Protein AF-X1LL44-F1 (afdb_monomer_lite)

Secondary structure (DSSP, 8-state):
---EEEEETTEEEEEEEEEEEEETTEEEEEEEEEHHHHHHHEESSPP---HHHHHHHHTT-GGGHHHHHHHHHHHHHHHT---------HHHHHHHHHHHHH-TT----SPEEEE--BSSSSSSTTS-----HHHHHTTS-TTSBEEE--TTTTT-EEEEEESSTTSEEEEE-HHHHHHHHTS-HHHHTT-EEEEEE--S--HHHHHHHHHHHHHH-PPPPGGGGGG--

Structure (mmCIF, N/CA/C/O backbone):
data_AF-X1LL44-F1
#
_entry.id   AF-X1LL44-F1
#
loop_
_atom_site.group_PDB
_atom_site.id
_atom_site.type_symbol
_atom_site.label_atom_id
_atom_site.label_alt_id
_atom_site.label_comp_id
_atom_site.label_asym_id
_atom_site.label_entity_id
_atom_site.label_seq_id
_atom_site.pdbx_PDB_ins_code
_atom_site.Cartn_x
_atom_site.Cartn_y
_atom_site.Cartn_z
_atom_site.occupancy
_atom_site.B_iso_or_equiv
_atom_site.auth_seq_id
_atom_site.auth_comp_id
_atom_site.auth_asym_id
_atom_site.auth_atom_id
_atom_site.pdbx_PDB_model_num
ATOM 1 N N . MET A 1 1 ? -7.641 6.810 -17.119 1.00 61.88 1 MET A N 1
ATOM 2 C CA . MET A 1 1 ? -6.909 5.530 -17.225 1.00 61.88 1 MET A CA 1
ATOM 3 C C . MET A 1 1 ? -7.147 4.797 -15.929 1.00 61.88 1 MET A C 1
ATOM 5 O O . MET A 1 1 ? -7.068 5.438 -14.887 1.00 61.88 1 MET A O 1
ATOM 9 N N . ASN A 1 2 ? -7.530 3.529 -16.003 1.00 80.31 2 ASN A N 1
ATOM 10 C CA . ASN A 1 2 ? -8.101 2.823 -14.863 1.00 80.31 2 ASN A CA 1
ATOM 11 C C . ASN A 1 2 ? -7.126 1.771 -14.347 1.00 80.31 2 ASN A C 1
ATOM 13 O O . ASN A 1 2 ? -6.323 1.239 -15.107 1.00 80.31 2 ASN A O 1
ATOM 17 N N . THR A 1 3 ? -7.212 1.503 -13.050 1.00 90.38 3 THR A N 1
ATOM 18 C CA . THR A 1 3 ? -6.601 0.327 -12.441 1.00 90.38 3 THR A CA 1
ATOM 19 C C . THR A 1 3 ? -7.275 -0.921 -13.011 1.00 90.38 3 THR A C 1
ATOM 21 O O . THR A 1 3 ? -8.504 -0.983 -13.047 1.00 90.38 3 THR A O 1
ATOM 24 N N . GLU A 1 4 ? -6.496 -1.902 -13.460 1.00 92.94 4 GLU A N 1
ATOM 25 C CA . GLU A 1 4 ? -7.014 -3.122 -14.089 1.00 92.94 4 GLU A CA 1
ATOM 26 C C . GLU A 1 4 ? -6.158 -4.345 -13.746 1.00 92.94 4 GLU A C 1
ATOM 28 O O . GLU A 1 4 ? -4.948 -4.240 -13.533 1.00 92.94 4 GLU A O 1
ATOM 33 N N . LEU A 1 5 ? -6.800 -5.513 -13.676 1.00 92.38 5 LEU A N 1
ATOM 34 C CA . LEU A 1 5 ? -6.102 -6.792 -13.607 1.00 92.38 5 LEU A CA 1
ATOM 35 C C . LEU A 1 5 ? -5.756 -7.241 -15.024 1.00 92.38 5 LEU A C 1
ATOM 37 O O . LEU A 1 5 ? -6.633 -7.296 -15.884 1.00 92.38 5 LEU A O 1
ATOM 41 N N . ILE A 1 6 ? -4.494 -7.586 -15.240 1.00 89.62 6 ILE A N 1
ATOM 42 C CA . ILE A 1 6 ? -3.981 -8.062 -16.521 1.00 89.62 6 ILE A CA 1
ATOM 43 C C . ILE A 1 6 ? -3.215 -9.365 -16.340 1.00 89.62 6 ILE A C 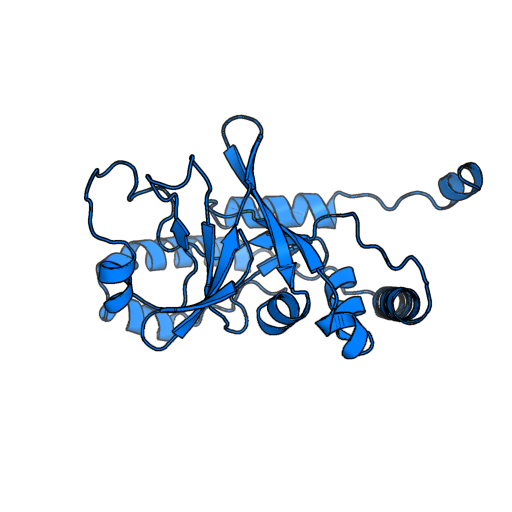1
ATOM 45 O O . ILE A 1 6 ? -2.645 -9.625 -15.277 1.00 89.62 6 ILE A O 1
ATOM 49 N N . ASP A 1 7 ? -3.166 -10.159 -17.400 1.00 86.50 7 ASP A N 1
ATOM 50 C CA . ASP A 1 7 ? -2.340 -11.357 -17.462 1.00 86.50 7 ASP A CA 1
ATOM 51 C C . ASP A 1 7 ? -1.007 -11.023 -18.151 1.00 86.50 7 ASP A C 1
ATOM 53 O O . ASP A 1 7 ? -0.977 -10.455 -19.245 1.00 86.50 7 ASP A O 1
ATOM 57 N N . ILE A 1 8 ? 0.104 -11.374 -17.506 1.00 79.81 8 ILE A N 1
ATOM 58 C CA . ILE A 1 8 ? 1.457 -11.310 -18.067 1.00 79.81 8 ILE A CA 1
ATOM 59 C C . ILE A 1 8 ? 2.042 -12.720 -17.989 1.00 79.81 8 ILE A C 1
ATOM 61 O O . ILE A 1 8 ? 2.387 -13.216 -16.911 1.00 79.81 8 ILE A O 1
ATOM 65 N N . GLY A 1 9 ? 2.125 -13.391 -19.139 1.00 76.75 9 GLY A N 1
ATOM 66 C CA . GLY A 1 9 ? 2.439 -14.820 -19.185 1.00 76.75 9 GLY A CA 1
ATOM 67 C C . GLY A 1 9 ? 1.379 -15.631 -18.433 1.00 76.75 9 GLY A C 1
ATOM 68 O O . GLY A 1 9 ? 0.190 -15.493 -18.698 1.00 76.75 9 GLY A O 1
ATOM 69 N N . GLU A 1 10 ? 1.804 -16.458 -17.477 1.00 78.69 10 GLU A N 1
ATOM 70 C CA . GLU A 1 10 ? 0.906 -17.277 -16.642 1.00 78.69 10 GLU A CA 1
ATOM 71 C C . GLU A 1 10 ? 0.431 -16.570 -15.355 1.00 78.69 10 GLU A C 1
ATOM 73 O O . GLU A 1 10 ? -0.222 -17.186 -14.514 1.00 78.69 10 GLU A O 1
ATOM 78 N N . ASN A 1 11 ? 0.794 -15.299 -15.147 1.00 81.62 11 ASN A N 1
ATOM 79 C CA . ASN A 1 11 ? 0.613 -14.621 -13.863 1.00 81.62 11 ASN A CA 1
ATOM 80 C C . ASN A 1 11 ? -0.269 -13.385 -13.995 1.00 81.62 11 ASN A C 1
ATOM 82 O O . ASN A 1 11 ? -0.183 -12.636 -14.966 1.00 81.62 11 ASN A O 1
ATOM 86 N N . LYS A 1 12 ? -1.084 -13.152 -12.965 1.00 90.31 12 LYS A N 1
ATOM 87 C CA . LYS A 1 12 ? -1.959 -11.984 -12.867 1.00 90.31 12 LYS A CA 1
ATOM 88 C C . LYS A 1 12 ? -1.251 -10.831 -12.184 1.00 90.31 12 LYS A C 1
ATOM 90 O O . LYS A 1 12 ? -0.635 -11.022 -11.137 1.00 90.31 12 LYS A O 1
ATOM 95 N N . PHE A 1 13 ? -1.410 -9.636 -12.731 1.00 91.88 13 PHE A N 1
ATOM 96 C CA . PHE A 1 13 ? -0.893 -8.393 -12.176 1.00 91.88 13 PHE A CA 1
ATOM 97 C C . PHE A 1 13 ? -2.001 -7.355 -12.071 1.00 91.88 13 PHE A C 1
ATOM 99 O O . PHE A 1 13 ? -2.855 -7.257 -12.948 1.00 91.88 13 PHE A O 1
ATOM 106 N N . LEU A 1 14 ? -1.954 -6.535 -11.027 1.00 94.62 14 LEU A N 1
ATOM 107 C CA . LEU A 1 14 ? -2.670 -5.270 -10.998 1.00 94.62 14 LEU A CA 1
ATOM 108 C C . LEU A 1 14 ? -1.797 -4.204 -11.633 1.00 94.62 14 LEU A C 1
ATOM 110 O O . LEU A 1 14 ? -0.749 -3.853 -11.091 1.00 94.62 14 LEU A O 1
ATOM 114 N N . LYS A 1 15 ? -2.259 -3.677 -12.760 1.00 93.44 15 LYS A N 1
ATOM 115 C CA . LYS A 1 15 ? -1.723 -2.470 -13.370 1.00 93.44 15 LYS A CA 1
ATOM 116 C C . LYS A 1 15 ? -2.412 -1.273 -12.736 1.00 93.44 15 LYS A C 1
ATOM 118 O O . LYS A 1 15 ? -3.626 -1.112 -12.861 1.00 93.44 15 LYS A O 1
ATOM 123 N N . ILE A 1 16 ? -1.644 -0.424 -12.065 1.00 94.75 16 ILE A N 1
ATOM 124 C CA . ILE A 1 16 ? -2.153 0.755 -11.364 1.00 94.75 16 ILE A CA 1
ATOM 125 C C . ILE A 1 16 ? -1.437 2.015 -11.872 1.00 94.75 16 ILE A C 1
ATOM 127 O O . ILE A 1 16 ? -0.205 2.055 -11.881 1.00 94.75 16 ILE A O 1
ATOM 131 N N . PRO A 1 17 ? -2.168 3.056 -12.316 1.00 94.25 17 PRO A N 1
ATOM 132 C CA . PRO A 1 17 ? -1.558 4.343 -12.618 1.00 94.25 17 PRO A CA 1
ATOM 133 C C . PRO A 1 17 ? -1.050 4.974 -11.322 1.00 94.25 17 PRO A C 1
ATOM 135 O O . PRO A 1 17 ? -1.782 5.068 -10.335 1.00 94.25 17 PRO A O 1
ATOM 138 N N . VAL A 1 18 ? 0.199 5.424 -11.333 1.00 94.44 18 VAL A N 1
ATOM 139 C CA . VAL A 1 18 ? 0.848 6.024 -10.169 1.00 94.44 18 VAL A CA 1
ATOM 140 C C . VAL A 1 18 ? 1.253 7.468 -10.439 1.00 94.44 18 VAL A C 1
ATOM 142 O O . VAL A 1 18 ? 1.664 7.826 -11.542 1.00 94.44 18 VAL A O 1
ATOM 145 N N . MET A 1 19 ? 1.140 8.306 -9.413 1.00 92.50 19 MET A N 1
ATOM 146 C CA . MET A 1 19 ? 1.588 9.694 -9.424 1.00 92.50 19 MET A CA 1
ATOM 147 C C . MET A 1 19 ? 2.917 9.804 -8.667 1.00 92.50 19 MET A C 1
ATOM 149 O O . MET A 1 19 ? 2.929 9.557 -7.457 1.00 92.50 19 MET A O 1
ATOM 153 N N . PRO A 1 20 ? 4.031 10.170 -9.324 1.00 90.88 20 PRO A N 1
ATOM 154 C CA . PRO A 1 20 ? 5.296 10.393 -8.637 1.00 90.88 20 PRO A CA 1
ATOM 155 C C . PRO A 1 20 ? 5.221 11.655 -7.772 1.00 90.88 20 PRO A C 1
ATOM 157 O O . PRO A 1 20 ? 4.802 12.717 -8.229 1.00 90.88 20 PRO A O 1
ATOM 160 N N . ILE A 1 21 ? 5.668 11.544 -6.525 1.00 92.00 21 ILE A N 1
ATOM 161 C CA . ILE A 1 21 ? 5.796 12.650 -5.580 1.00 92.00 21 ILE A CA 1
ATOM 162 C C . ILE A 1 21 ? 7.264 12.797 -5.202 1.00 92.00 21 ILE A C 1
ATOM 164 O O . ILE A 1 21 ? 7.864 11.906 -4.595 1.00 92.00 21 ILE A O 1
ATOM 168 N N . SER A 1 22 ? 7.837 13.949 -5.540 1.00 86.50 22 SER A N 1
ATOM 169 C CA . SER A 1 22 ? 9.218 14.286 -5.205 1.00 86.50 22 SER A CA 1
ATOM 170 C C . SER A 1 22 ? 9.287 15.021 -3.873 1.00 86.50 22 SER A C 1
ATOM 172 O O . SER A 1 22 ? 8.695 16.085 -3.690 1.00 86.50 22 SER A O 1
ATOM 174 N N . GLN A 1 23 ? 10.053 14.474 -2.935 1.00 83.12 23 GLN A N 1
ATOM 175 C CA . GLN A 1 23 ? 10.415 15.145 -1.691 1.00 83.12 23 GLN A CA 1
ATOM 176 C C . GLN A 1 23 ? 11.934 15.153 -1.568 1.00 83.12 23 GLN A C 1
ATOM 178 O O . GLN A 1 23 ? 12.575 14.112 -1.407 1.00 83.12 23 GLN A O 1
ATOM 183 N N . LYS A 1 24 ? 12.526 16.352 -1.644 1.00 84.56 24 LYS A N 1
ATOM 184 C CA . LYS A 1 24 ? 13.973 16.526 -1.857 1.00 84.56 24 LYS A CA 1
ATOM 185 C C . LYS A 1 24 ? 14.391 15.795 -3.147 1.00 84.56 24 LYS A C 1
ATOM 187 O O . LYS A 1 24 ? 13.732 15.949 -4.164 1.00 84.56 24 LYS A O 1
ATOM 192 N N . ASN A 1 25 ? 15.444 14.979 -3.095 1.00 79.50 25 ASN A N 1
ATOM 193 C CA . ASN A 1 25 ? 15.982 14.244 -4.246 1.00 79.50 25 ASN A CA 1
ATOM 194 C C . ASN A 1 25 ? 15.513 12.778 -4.275 1.00 79.50 25 ASN A C 1
ATOM 196 O O . ASN A 1 25 ? 16.252 11.903 -4.725 1.00 79.50 25 ASN A O 1
ATOM 200 N N . LYS A 1 26 ? 14.346 12.480 -3.694 1.00 82.50 26 LYS A N 1
ATOM 201 C CA . LYS A 1 26 ? 13.775 11.130 -3.621 1.00 82.50 26 LYS A CA 1
ATOM 202 C C . LYS A 1 26 ? 12.316 11.163 -4.062 1.00 82.50 26 LYS A C 1
ATOM 204 O O . LYS A 1 26 ? 11.599 12.110 -3.741 1.00 82.50 26 LYS A O 1
ATOM 209 N N . ASN A 1 27 ? 11.904 10.106 -4.754 1.00 87.56 27 ASN A N 1
ATOM 210 C CA . ASN A 1 27 ? 10.542 9.936 -5.240 1.00 87.56 27 ASN A CA 1
ATOM 211 C C . ASN A 1 27 ? 9.865 8.783 -4.501 1.00 87.56 27 ASN A C 1
ATOM 213 O O . ASN A 1 27 ? 10.484 7.751 -4.253 1.00 87.56 27 ASN A O 1
ATOM 217 N N . PHE A 1 28 ? 8.594 8.968 -4.183 1.00 92.38 28 PHE A N 1
ATOM 218 C CA . PHE A 1 28 ? 7.656 7.899 -3.853 1.00 92.38 28 PHE A CA 1
ATOM 219 C C . PHE A 1 28 ? 6.412 8.077 -4.721 1.00 92.38 28 PHE A C 1
ATOM 221 O O . PHE A 1 28 ? 6.313 9.065 -5.449 1.00 92.38 28 PHE A O 1
ATOM 228 N N . TYR A 1 29 ? 5.470 7.142 -4.670 1.00 94.56 29 TYR A N 1
ATOM 229 C CA . TYR A 1 29 ? 4.338 7.160 -5.592 1.00 94.56 29 TYR A CA 1
ATOM 230 C C . TYR A 1 29 ? 3.002 7.110 -4.863 1.00 94.56 29 TYR A C 1
ATOM 232 O O . TYR A 1 29 ? 2.845 6.350 -3.915 1.00 94.56 29 TYR A O 1
ATOM 240 N N . LEU A 1 30 ? 2.026 7.893 -5.315 1.00 95.56 30 LEU A N 1
ATOM 241 C CA . LEU A 1 30 ? 0.646 7.840 -4.832 1.00 95.56 30 LEU A CA 1
ATOM 242 C C . LEU A 1 30 ? -0.253 7.170 -5.862 1.00 95.56 30 LEU A C 1
ATOM 244 O O . LEU A 1 30 ? -0.152 7.457 -7.054 1.00 95.56 30 LEU A O 1
ATOM 248 N N . ALA A 1 31 ? -1.168 6.323 -5.404 1.00 95.75 31 ALA A N 1
ATOM 249 C CA . ALA A 1 31 ? -2.225 5.784 -6.248 1.00 95.75 31 ALA A CA 1
ATOM 250 C C . ALA A 1 31 ? -3.431 5.321 -5.432 1.00 95.75 31 ALA A C 1
ATOM 252 O O . ALA A 1 31 ? -3.366 5.213 -4.209 1.00 95.75 31 ALA A O 1
ATOM 253 N N . LYS A 1 32 ? -4.533 5.027 -6.123 1.00 94.62 32 LYS A N 1
ATOM 254 C CA . LYS A 1 32 ? -5.721 4.407 -5.532 1.00 94.62 32 LYS A CA 1
ATOM 255 C C . LYS A 1 32 ? -5.841 2.945 -5.955 1.00 94.62 32 LYS A C 1
ATOM 257 O O . LYS A 1 32 ? -5.645 2.621 -7.127 1.00 94.62 32 LYS A O 1
ATOM 262 N N . MET A 1 33 ? -6.170 2.074 -5.011 1.00 93.62 33 MET A N 1
ATOM 263 C CA . MET A 1 33 ? -6.204 0.624 -5.205 1.00 93.62 33 MET A CA 1
ATOM 264 C C . MET A 1 33 ? -7.510 0.029 -4.668 1.00 93.62 33 MET A C 1
ATOM 266 O O . MET A 1 33 ? -7.961 0.465 -3.608 1.00 93.62 33 MET A O 1
ATOM 270 N N . PRO A 1 34 ? -8.092 -0.988 -5.331 1.00 95.25 34 PRO A N 1
ATOM 271 C CA . PRO A 1 34 ? -9.187 -1.761 -4.755 1.00 95.25 34 PRO A CA 1
ATOM 272 C C . PRO A 1 34 ? -8.788 -2.376 -3.409 1.00 95.25 34 PRO A C 1
ATOM 274 O O . PRO A 1 34 ? -7.757 -3.048 -3.311 1.00 95.25 34 PRO A O 1
ATOM 277 N N . ALA A 1 35 ? -9.617 -2.191 -2.384 1.00 94.44 35 ALA A N 1
ATOM 278 C CA . ALA A 1 35 ? -9.377 -2.731 -1.049 1.00 94.44 35 ALA A CA 1
ATOM 279 C C . ALA A 1 35 ? -9.198 -4.251 -1.056 1.00 94.44 35 ALA A C 1
ATOM 281 O O . ALA A 1 35 ? -8.256 -4.757 -0.447 1.00 94.44 35 ALA A O 1
ATOM 282 N N . ARG A 1 36 ? -10.052 -4.961 -1.806 1.00 94.81 36 ARG A N 1
ATOM 283 C CA . ARG A 1 36 ? -9.970 -6.416 -1.993 1.00 94.81 36 ARG A CA 1
ATOM 284 C C . ARG A 1 36 ? -8.577 -6.857 -2.440 1.00 94.81 36 ARG A C 1
ATOM 286 O O . ARG A 1 36 ? -7.993 -7.742 -1.829 1.00 94.81 36 ARG A O 1
ATOM 293 N N . PHE A 1 37 ? -8.017 -6.197 -3.456 1.00 95.44 37 PHE A N 1
ATOM 294 C CA . PHE A 1 37 ? -6.685 -6.535 -3.953 1.00 95.44 37 PHE A CA 1
ATOM 295 C C . PHE A 1 37 ? -5.618 -6.346 -2.872 1.00 95.44 37 PHE A C 1
ATOM 297 O O . PHE A 1 37 ? -4.760 -7.211 -2.705 1.00 95.44 37 PHE A O 1
ATOM 304 N N . LEU A 1 38 ? -5.666 -5.233 -2.130 1.00 94.94 38 LEU A N 1
ATOM 305 C CA . LEU A 1 38 ? -4.700 -4.982 -1.062 1.00 94.94 38 LEU A CA 1
ATOM 306 C C . LEU A 1 38 ? -4.807 -6.048 0.033 1.00 94.94 38 LEU A C 1
ATOM 308 O O . LEU A 1 38 ? -3.782 -6.598 0.419 1.00 94.94 38 LEU A O 1
ATOM 312 N N . ILE A 1 39 ? -6.025 -6.384 0.475 1.00 94.06 39 ILE A N 1
ATOM 313 C CA . ILE A 1 39 ? -6.289 -7.417 1.493 1.00 94.06 39 ILE A CA 1
ATOM 314 C C . ILE A 1 39 ? -5.759 -8.788 1.054 1.00 94.06 39 ILE A C 1
ATOM 316 O O . ILE A 1 39 ? -5.130 -9.490 1.842 1.00 94.06 39 ILE A O 1
ATOM 320 N N . ASP A 1 40 ? -5.937 -9.151 -0.214 1.00 93.81 40 ASP A N 1
ATOM 321 C CA . ASP A 1 40 ? -5.505 -10.455 -0.727 1.00 93.81 40 ASP A CA 1
ATOM 322 C C . ASP A 1 40 ? -3.978 -10.571 -0.899 1.00 93.81 40 ASP A C 1
ATOM 324 O O . ASP A 1 40 ? -3.440 -11.679 -0.996 1.00 93.81 40 ASP A O 1
ATOM 328 N N . THR A 1 41 ? -3.267 -9.440 -0.969 1.00 93.56 41 THR A N 1
ATOM 329 C CA . THR A 1 41 ? -1.848 -9.396 -1.361 1.00 93.56 41 THR A CA 1
ATOM 330 C C . THR A 1 41 ? -0.906 -8.857 -0.290 1.00 93.56 41 THR A C 1
ATOM 332 O O . THR A 1 41 ? 0.307 -9.031 -0.430 1.00 93.56 41 THR A O 1
ATOM 335 N N . TYR A 1 42 ? -1.407 -8.231 0.779 1.00 92.75 42 TYR A N 1
ATOM 336 C CA . TYR A 1 42 ? -0.538 -7.608 1.774 1.00 92.75 42 TYR A CA 1
ATOM 337 C C . TYR A 1 42 ? 0.123 -8.597 2.741 1.00 92.75 42 TYR A C 1
ATOM 339 O O . TYR A 1 42 ? -0.309 -9.732 2.940 1.00 92.75 42 TYR A O 1
ATOM 347 N N . THR A 1 43 ? 1.176 -8.115 3.390 1.00 87.31 43 THR A N 1
ATOM 348 C CA . THR A 1 43 ? 1.763 -8.667 4.606 1.00 87.31 43 THR A CA 1
ATOM 349 C C . THR A 1 43 ? 2.143 -7.530 5.555 1.00 87.31 43 THR A C 1
ATOM 351 O O . THR A 1 43 ? 2.421 -6.407 5.131 1.00 87.31 43 THR A O 1
ATOM 354 N N . VAL A 1 44 ? 2.154 -7.815 6.854 1.00 78.81 44 VAL A N 1
ATOM 355 C CA . VAL A 1 44 ? 2.687 -6.927 7.908 1.00 78.81 44 VAL A CA 1
ATOM 356 C C . VAL A 1 44 ? 4.043 -7.401 8.426 1.00 78.81 44 VAL A C 1
ATOM 358 O O . VAL A 1 44 ? 4.746 -6.661 9.109 1.00 78.81 44 VAL A O 1
ATOM 361 N N . LYS A 1 45 ? 4.425 -8.634 8.085 1.00 67.56 45 LYS A N 1
ATOM 362 C CA . LYS A 1 45 ? 5.753 -9.174 8.352 1.00 67.56 45 LYS A CA 1
ATOM 363 C C . LYS A 1 45 ? 6.589 -8.975 7.095 1.00 67.56 45 LYS A C 1
ATOM 365 O O . LYS A 1 45 ? 6.109 -9.337 6.016 1.00 67.56 45 LYS A O 1
ATOM 370 N N . PRO A 1 46 ? 7.819 -8.442 7.193 1.00 53.78 46 PRO A N 1
ATOM 371 C CA . PRO A 1 46 ? 8.785 -8.634 6.119 1.00 53.78 46 PRO A CA 1
ATOM 372 C C . PRO A 1 46 ? 8.793 -10.129 5.787 1.00 53.78 46 PRO A C 1
ATOM 374 O O . PRO A 1 46 ? 8.817 -10.936 6.718 1.00 53.78 46 PRO A O 1
ATOM 377 N N . ALA A 1 47 ? 8.657 -10.491 4.508 1.00 45.03 47 ALA A N 1
ATOM 378 C CA . ALA A 1 47 ? 8.575 -11.892 4.110 1.00 45.03 47 ALA A CA 1
ATOM 379 C C . ALA A 1 47 ? 9.726 -12.674 4.764 1.00 45.03 47 ALA A C 1
ATOM 381 O O . ALA A 1 47 ? 10.882 -12.267 4.650 1.00 45.03 47 ALA A O 1
ATOM 382 N N . GLU A 1 48 ? 9.418 -13.758 5.486 1.00 42.22 48 GLU A N 1
ATOM 383 C CA . GLU A 1 48 ? 10.457 -14.643 6.011 1.00 42.22 48 GLU A CA 1
ATOM 384 C C . GLU A 1 48 ? 11.135 -15.310 4.817 1.00 42.22 48 GLU A C 1
ATOM 386 O O . GLU A 1 48 ? 10.587 -16.195 4.154 1.00 42.22 48 GLU A O 1
ATOM 391 N N . TYR A 1 49 ? 12.327 -14.833 4.497 1.00 43.00 49 TYR A N 1
ATOM 392 C CA . TYR A 1 49 ? 13.056 -15.295 3.341 1.00 43.00 49 TYR A CA 1
ATOM 393 C C . TYR A 1 49 ? 13.654 -16.668 3.625 1.00 43.00 49 TYR A C 1
ATOM 395 O O . TYR A 1 49 ? 14.565 -16.837 4.439 1.00 43.00 49 TYR A O 1
ATOM 403 N N . ASN A 1 50 ? 13.129 -17.689 2.949 1.00 49.09 50 ASN A N 1
ATOM 404 C CA . ASN A 1 50 ? 13.726 -19.012 2.999 1.00 49.09 50 ASN A CA 1
ATOM 405 C C . ASN A 1 50 ? 15.010 -19.002 2.156 1.00 49.09 50 ASN A C 1
ATOM 407 O O . ASN A 1 50 ? 14.984 -19.210 0.941 1.00 49.09 50 ASN A O 1
ATOM 411 N N . VAL A 1 51 ? 16.129 -18.757 2.841 1.00 47.84 51 VAL A N 1
ATOM 412 C CA . VAL A 1 51 ? 17.487 -18.673 2.287 1.00 47.84 51 VAL A CA 1
ATOM 413 C C . VAL A 1 51 ? 17.803 -19.844 1.350 1.00 47.84 51 VAL A C 1
ATOM 415 O O . VAL A 1 51 ? 18.410 -19.641 0.302 1.00 47.84 51 VAL A O 1
ATOM 418 N N . GLU A 1 52 ? 17.356 -21.058 1.679 1.00 49.50 52 GLU A N 1
ATOM 419 C CA . GLU A 1 52 ? 17.617 -22.262 0.882 1.00 49.50 52 GLU A CA 1
ATOM 420 C C . GLU A 1 52 ? 16.812 -22.276 -0.427 1.00 49.50 52 GLU A C 1
ATOM 422 O O . GLU A 1 52 ? 17.348 -22.589 -1.493 1.00 49.50 52 GLU A O 1
ATOM 427 N N . LYS A 1 53 ? 15.535 -21.878 -0.372 1.00 51.62 53 LYS A N 1
ATOM 428 C CA . LYS A 1 53 ? 14.634 -21.837 -1.536 1.00 51.62 53 LYS A CA 1
ATOM 429 C C . LYS A 1 53 ? 15.054 -20.776 -2.552 1.00 51.62 53 LYS A C 1
ATOM 431 O O . LYS A 1 53 ? 14.921 -20.983 -3.758 1.00 51.62 53 LYS A O 1
ATOM 436 N N . GLU A 1 54 ? 15.582 -19.657 -2.078 1.00 48.41 54 GLU A N 1
ATOM 437 C CA . GLU A 1 54 ? 15.988 -18.549 -2.938 1.00 48.41 54 GLU A CA 1
ATOM 438 C C . GLU A 1 54 ? 17.441 -18.665 -3.416 1.00 48.41 54 GLU A C 1
ATOM 440 O O . GLU A 1 54 ? 17.738 -18.264 -4.538 1.00 48.41 54 GLU A O 1
ATOM 445 N N . ALA A 1 55 ? 18.334 -19.312 -2.656 1.00 49.69 55 ALA A N 1
ATOM 446 C CA . ALA A 1 55 ? 19.647 -19.722 -3.163 1.00 49.69 55 ALA A CA 1
ATOM 447 C C . ALA A 1 55 ? 19.517 -20.717 -4.334 1.00 49.69 55 ALA A C 1
ATOM 449 O O . ALA A 1 55 ? 20.237 -20.608 -5.327 1.00 49.69 55 ALA A O 1
ATOM 450 N N . ALA A 1 56 ? 18.542 -21.632 -4.270 1.00 53.09 56 ALA A N 1
ATOM 451 C CA . ALA A 1 56 ? 18.205 -22.512 -5.391 1.00 53.09 56 ALA A CA 1
ATOM 452 C C . ALA A 1 56 ? 17.654 -21.738 -6.610 1.00 53.09 56 ALA A C 1
ATOM 454 O O . ALA A 1 56 ? 17.953 -22.081 -7.756 1.00 53.09 56 ALA A O 1
ATOM 455 N N . ARG A 1 57 ? 16.901 -20.650 -6.388 1.00 48.03 57 ARG A N 1
ATOM 456 C CA . ARG A 1 57 ? 16.431 -19.750 -7.460 1.00 48.03 57 ARG A CA 1
ATOM 457 C C . ARG A 1 57 ? 17.555 -18.911 -8.067 1.00 48.03 57 ARG A C 1
ATOM 459 O O . ARG A 1 57 ? 17.612 -18.794 -9.287 1.00 48.03 57 ARG A O 1
ATOM 466 N N . ALA A 1 58 ? 18.483 -18.405 -7.256 1.00 45.56 58 ALA A N 1
ATOM 467 C CA . ALA A 1 58 ? 19.667 -17.673 -7.711 1.00 45.56 58 ALA A CA 1
ATOM 468 C C . ALA A 1 58 ? 20.581 -18.536 -8.597 1.00 45.56 58 ALA A C 1
ATOM 470 O O . ALA A 1 58 ? 21.148 -18.042 -9.568 1.00 45.56 58 ALA A O 1
ATOM 471 N N . ALA A 1 59 ? 20.662 -19.844 -8.323 1.00 50.75 59 ALA A N 1
ATOM 472 C CA . ALA A 1 59 ? 21.358 -20.799 -9.187 1.00 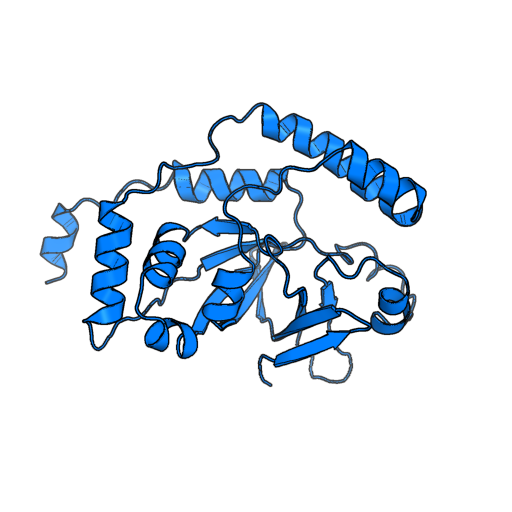50.75 59 ALA A CA 1
ATOM 473 C C . ALA A 1 59 ? 20.693 -20.965 -10.569 1.00 50.75 59 ALA A C 1
ATOM 475 O O . ALA A 1 59 ? 21.353 -21.364 -11.525 1.00 50.75 59 ALA A O 1
ATOM 476 N N . THR A 1 60 ? 19.400 -20.645 -10.678 1.00 47.41 60 THR A N 1
ATOM 477 C CA . THR A 1 60 ? 18.626 -20.724 -11.927 1.00 47.41 60 THR A CA 1
ATOM 478 C C . THR A 1 60 ? 18.687 -19.412 -12.725 1.00 47.41 60 THR A C 1
ATOM 480 O O . THR A 1 60 ? 18.572 -19.441 -13.947 1.00 47.41 60 THR A O 1
ATOM 483 N N . PHE A 1 61 ? 18.927 -18.270 -12.065 1.00 48.94 61 PHE A N 1
ATOM 484 C CA . PHE A 1 61 ? 19.005 -16.947 -12.697 1.00 48.94 61 PHE A CA 1
ATOM 485 C C . PHE A 1 61 ? 20.215 -16.139 -12.171 1.00 48.94 61 PHE A C 1
ATOM 487 O O . PHE A 1 61 ? 20.086 -15.403 -11.189 1.00 48.94 61 PHE A O 1
ATOM 494 N N . PRO A 1 62 ? 21.393 -16.237 -12.825 1.00 51.50 62 PRO A N 1
ATOM 495 C CA . PRO A 1 62 ? 22.654 -15.642 -12.355 1.00 51.50 62 PRO A CA 1
ATOM 496 C C . PRO A 1 62 ? 22.611 -14.121 -12.157 1.00 51.50 62 PRO A C 1
ATOM 498 O O . PRO A 1 62 ? 23.281 -13.586 -11.281 1.00 51.50 62 PRO A O 1
ATOM 501 N N . GLU A 1 63 ? 21.789 -13.431 -12.943 1.00 45.31 63 GLU A N 1
ATOM 502 C CA . GLU A 1 63 ? 21.566 -11.981 -12.886 1.00 45.31 63 GLU A CA 1
ATOM 503 C C . GLU A 1 63 ? 20.860 -11.503 -11.605 1.00 45.31 63 GLU A C 1
ATOM 505 O O . GLU A 1 63 ? 20.931 -10.326 -11.269 1.00 45.31 63 GLU A O 1
ATOM 510 N N . TYR A 1 64 ? 20.235 -12.411 -10.849 1.00 45.88 64 TYR A N 1
ATOM 511 C CA . TYR A 1 64 ? 19.641 -12.111 -9.545 1.00 45.88 64 TYR A CA 1
ATOM 512 C C . TYR A 1 64 ? 20.576 -12.442 -8.382 1.00 45.88 64 TYR A C 1
ATOM 514 O O . TYR A 1 64 ? 20.311 -12.016 -7.264 1.00 45.88 64 TYR A O 1
ATOM 522 N N . ALA A 1 65 ? 21.679 -13.165 -8.599 1.00 50.69 65 ALA A N 1
ATOM 523 C CA . ALA A 1 65 ? 22.550 -13.616 -7.512 1.00 50.69 65 ALA A CA 1
ATOM 524 C C . ALA A 1 65 ? 23.125 -12.452 -6.682 1.00 50.69 65 ALA A C 1
ATOM 526 O O . ALA A 1 65 ? 23.256 -12.573 -5.465 1.00 50.69 65 ALA A O 1
ATOM 527 N N . GLU A 1 66 ? 23.408 -11.317 -7.323 1.00 51.69 66 GLU A N 1
ATOM 528 C CA . GLU A 1 66 ? 23.865 -10.091 -6.660 1.00 51.69 66 GLU A CA 1
ATOM 529 C C . GLU A 1 66 ? 22.759 -9.464 -5.792 1.00 51.69 66 GLU A C 1
ATOM 531 O O . GLU A 1 66 ? 22.978 -9.227 -4.606 1.00 51.69 66 GLU A O 1
ATOM 536 N N . TYR A 1 67 ? 21.540 -9.324 -6.330 1.00 51.09 67 TYR A N 1
ATOM 537 C CA . TYR A 1 67 ? 20.356 -8.857 -5.593 1.00 51.09 67 TYR A CA 1
ATOM 538 C C . TYR A 1 67 ? 20.054 -9.730 -4.366 1.00 51.09 67 TYR A C 1
ATOM 540 O O . TYR A 1 67 ? 19.858 -9.225 -3.259 1.00 51.09 67 TYR A O 1
ATOM 548 N N . ILE A 1 68 ? 20.062 -11.054 -4.545 1.00 53.03 68 ILE A N 1
ATOM 549 C CA . ILE A 1 68 ? 19.845 -12.025 -3.467 1.00 53.03 68 ILE A CA 1
ATOM 550 C C . ILE A 1 68 ? 20.972 -11.923 -2.425 1.00 53.03 68 ILE A C 1
ATOM 552 O O . ILE A 1 68 ? 20.714 -11.940 -1.221 1.00 53.03 68 ILE A O 1
ATOM 556 N N . GLY A 1 69 ? 22.220 -11.767 -2.872 1.00 55.84 69 GLY A N 1
ATOM 557 C CA . GLY A 1 69 ? 23.385 -11.604 -2.006 1.00 55.84 69 GLY A CA 1
ATOM 558 C C . GLY A 1 69 ? 23.337 -10.338 -1.149 1.00 55.84 69 GLY A C 1
ATOM 559 O O . GLY A 1 69 ? 23.668 -10.392 0.037 1.00 55.84 69 GLY A O 1
ATOM 560 N N . ASP A 1 70 ? 22.901 -9.213 -1.710 1.00 55.91 70 ASP A N 1
ATOM 561 C CA . ASP A 1 70 ? 22.764 -7.956 -0.972 1.00 55.91 70 ASP A CA 1
ATOM 562 C C . ASP A 1 70 ? 21.585 -7.985 0.001 1.00 55.91 70 ASP A C 1
ATOM 564 O O . ASP A 1 70 ? 21.726 -7.550 1.146 1.00 55.91 70 ASP A O 1
ATOM 568 N N . ARG A 1 71 ? 20.475 -8.629 -0.367 1.00 50.56 71 ARG A N 1
ATOM 569 C CA . ARG A 1 71 ? 19.361 -8.864 0.561 1.00 50.56 71 ARG A CA 1
ATOM 570 C C . ARG A 1 71 ? 19.728 -9.716 1.761 1.00 50.56 71 ARG A C 1
ATOM 572 O O . ARG A 1 71 ? 19.356 -9.366 2.876 1.00 50.56 71 ARG A O 1
ATOM 579 N N . LEU A 1 72 ? 20.494 -10.789 1.569 1.00 56.41 72 LEU A N 1
ATOM 580 C CA . LEU A 1 72 ? 20.949 -11.636 2.678 1.00 56.41 72 LEU A CA 1
ATOM 581 C C . LEU A 1 72 ? 21.822 -10.863 3.680 1.00 56.41 72 LEU A C 1
ATOM 583 O O . LEU A 1 72 ? 21.826 -11.171 4.876 1.00 56.41 72 LEU A O 1
ATOM 587 N N . LYS A 1 73 ? 22.562 -9.848 3.216 1.00 58.88 73 LYS A N 1
ATOM 588 C CA . LYS A 1 73 ? 23.320 -8.948 4.099 1.00 58.88 73 LYS A CA 1
ATOM 589 C C . LYS A 1 73 ? 22.389 -8.000 4.855 1.00 58.88 73 LYS A C 1
ATOM 591 O O . LYS A 1 73 ? 22.595 -7.800 6.049 1.00 58.88 73 LYS A O 1
ATOM 596 N N . GLU A 1 74 ? 21.377 -7.442 4.191 1.00 53.66 74 GLU A N 1
ATOM 597 C CA . GLU A 1 74 ? 20.403 -6.530 4.808 1.00 53.66 74 GLU A CA 1
ATOM 598 C C . GLU A 1 74 ? 19.489 -7.239 5.825 1.00 53.66 74 GLU A C 1
ATOM 600 O O . GLU A 1 74 ? 19.237 -6.700 6.901 1.00 53.66 74 GLU A O 1
ATOM 605 N N . GLU A 1 75 ? 19.060 -8.474 5.560 1.00 51.72 75 GLU A N 1
ATOM 606 C CA . GLU A 1 75 ? 18.247 -9.267 6.493 1.00 51.72 75 GLU A CA 1
ATOM 607 C C . GLU A 1 75 ? 18.965 -9.582 7.796 1.00 51.72 75 GLU A C 1
ATOM 609 O O . GLU A 1 75 ? 18.364 -9.453 8.862 1.00 51.72 75 GLU A O 1
ATOM 614 N N . ARG A 1 76 ? 20.262 -9.915 7.735 1.00 48.34 76 ARG A N 1
ATOM 615 C CA . ARG A 1 76 ? 21.077 -10.131 8.940 1.00 48.34 76 ARG A CA 1
ATOM 616 C C . ARG A 1 76 ? 21.068 -8.912 9.868 1.00 48.34 76 ARG A C 1
ATOM 618 O O . ARG A 1 76 ? 21.083 -9.088 11.082 1.00 48.34 76 ARG A O 1
ATOM 625 N N . VAL A 1 77 ? 20.986 -7.699 9.313 1.00 50.38 77 VAL A N 1
ATOM 626 C CA . VAL A 1 77 ? 20.871 -6.446 10.081 1.00 50.38 77 VAL A CA 1
ATOM 627 C C . VAL A 1 77 ? 19.469 -6.280 10.686 1.00 50.38 77 VAL A C 1
ATOM 629 O O . VAL A 1 77 ? 19.332 -5.774 11.798 1.00 50.38 77 VAL A O 1
ATOM 632 N N . LEU A 1 78 ? 18.420 -6.730 9.992 1.00 46.84 78 LEU A N 1
ATOM 633 C CA . LEU A 1 78 ? 17.029 -6.627 10.449 1.00 46.84 78 LEU A CA 1
ATOM 634 C C . LEU A 1 78 ? 16.675 -7.653 11.535 1.00 46.84 78 LEU A C 1
ATOM 636 O O . LEU A 1 78 ? 15.919 -7.316 12.450 1.00 46.84 78 LEU A O 1
ATOM 640 N N . THR A 1 79 ? 17.233 -8.866 11.496 1.00 46.41 79 THR A N 1
ATOM 641 C CA . THR A 1 79 ? 16.980 -9.920 12.502 1.00 46.41 79 THR A CA 1
ATOM 642 C C . THR A 1 79 ? 17.406 -9.544 13.924 1.00 46.41 79 THR A C 1
ATOM 644 O O . THR A 1 79 ? 16.790 -10.016 14.881 1.00 46.41 79 THR A O 1
ATOM 647 N N . ASP A 1 80 ? 18.380 -8.643 14.088 1.00 43.78 80 ASP A N 1
ATOM 648 C CA . ASP A 1 80 ? 18.772 -8.116 15.407 1.00 43.78 80 ASP A CA 1
ATOM 649 C C . ASP A 1 80 ? 17.766 -7.089 15.967 1.00 43.78 80 ASP A C 1
ATOM 651 O O . ASP A 1 80 ? 17.740 -6.812 17.168 1.00 43.78 80 ASP A O 1
ATOM 655 N N . SER A 1 81 ? 16.857 -6.577 15.133 1.00 44.69 81 SER A N 1
ATOM 656 C CA . SER A 1 81 ? 15.763 -5.685 15.531 1.00 44.69 81 SER A CA 1
ATOM 657 C C . SER A 1 81 ? 14.461 -6.456 15.786 1.00 44.69 81 SER A C 1
ATOM 659 O O . SER A 1 81 ? 13.444 -6.266 15.123 1.00 44.69 81 SER A O 1
ATOM 661 N N . LYS A 1 82 ? 14.457 -7.337 16.795 1.00 40.06 82 LYS A N 1
ATOM 662 C CA . LYS A 1 82 ? 13.214 -7.902 17.359 1.00 40.06 82 LYS A CA 1
ATOM 663 C C . LYS A 1 82 ? 12.298 -6.765 17.836 1.00 40.06 82 LYS A C 1
ATOM 665 O O . LYS A 1 82 ? 12.510 -6.291 18.951 1.00 40.06 82 LYS A O 1
ATOM 670 N N . LYS A 1 83 ? 11.322 -6.332 17.017 1.00 46.19 83 LYS A N 1
ATOM 671 C CA . LYS A 1 83 ? 10.061 -5.616 17.372 1.00 46.19 83 LYS A CA 1
ATOM 672 C C . LYS A 1 83 ? 9.368 -5.009 16.128 1.00 46.19 83 LYS A C 1
ATOM 674 O O . LYS A 1 83 ? 9.121 -3.808 16.082 1.00 46.19 83 LYS A O 1
ATOM 679 N N . TYR A 1 84 ? 9.033 -5.816 15.118 1.00 46.97 84 TYR A N 1
ATOM 680 C CA . TYR A 1 84 ? 8.246 -5.327 13.965 1.00 46.97 84 TYR A CA 1
ATOM 681 C C . TYR A 1 84 ? 6.727 -5.328 14.182 1.00 46.97 84 TYR A C 1
ATOM 683 O O . TYR A 1 84 ? 5.988 -4.864 13.326 1.00 46.97 84 TYR A O 1
ATOM 691 N N . GLU A 1 85 ? 6.241 -5.748 15.348 1.00 48.28 85 GLU A N 1
ATOM 692 C CA . GLU A 1 85 ? 4.818 -5.671 15.670 1.00 48.28 85 GLU A CA 1
ATOM 693 C C . GLU A 1 85 ? 4.603 -4.659 16.796 1.00 48.28 85 GLU A C 1
ATOM 695 O O . GLU A 1 85 ? 4.933 -4.897 17.962 1.00 48.28 85 GLU A O 1
ATOM 700 N N . ARG A 1 86 ? 4.005 -3.510 16.464 1.00 47.94 86 ARG A N 1
ATOM 701 C CA . ARG A 1 86 ? 3.204 -2.799 17.459 1.00 47.94 86 ARG A CA 1
ATOM 702 C C . ARG A 1 86 ? 1.977 -3.684 17.648 1.00 47.94 86 ARG A C 1
ATOM 704 O O . ARG A 1 86 ? 1.134 -3.685 16.760 1.00 47.94 86 ARG A O 1
ATOM 711 N N . LEU A 1 87 ? 1.955 -4.476 18.729 1.00 54.88 87 LEU A N 1
ATOM 712 C CA . LEU A 1 87 ? 0.847 -5.372 19.087 1.00 54.88 87 LEU A CA 1
ATOM 713 C C . LEU A 1 87 ? -0.476 -4.702 18.714 1.00 54.88 87 LEU A C 1
ATOM 715 O O . LEU A 1 87 ? -0.810 -3.637 19.244 1.00 54.88 87 LEU A O 1
ATOM 719 N N . GLU A 1 88 ? -1.142 -5.261 17.706 1.00 61.44 88 GLU A N 1
ATOM 720 C CA . GLU A 1 88 ? -2.361 -4.685 17.168 1.00 61.44 88 GLU A CA 1
ATOM 721 C C . GLU A 1 88 ? -3.402 -4.646 18.292 1.00 61.44 88 GLU A C 1
ATOM 723 O O . GLU A 1 88 ? -3.599 -5.636 18.996 1.00 61.44 88 GLU A O 1
ATOM 728 N N . SER A 1 89 ? -4.027 -3.486 18.528 1.00 74.00 89 SER A N 1
ATOM 729 C CA . SER A 1 89 ? -5.084 -3.412 19.533 1.00 74.00 89 SER A CA 1
ATOM 730 C C . SER A 1 89 ? -6.343 -3.992 18.916 1.00 74.00 89 SER A C 1
ATOM 732 O O . SER A 1 89 ? -6.883 -3.400 17.982 1.00 74.00 89 SER A O 1
ATOM 734 N N . LYS A 1 90 ? -6.800 -5.129 19.444 1.00 80.31 90 LYS A N 1
ATOM 735 C CA . LYS A 1 90 ? -8.045 -5.772 19.015 1.00 80.31 90 LYS A CA 1
ATOM 736 C C . LYS A 1 90 ? -9.229 -4.805 19.087 1.00 80.31 90 LYS A C 1
ATOM 738 O O . LYS A 1 90 ? -9.954 -4.663 18.115 1.00 80.31 90 LYS A O 1
ATOM 743 N N . GLU A 1 91 ? -9.334 -4.061 20.189 1.00 82.25 91 GLU A N 1
ATOM 744 C CA . GLU A 1 91 ? -10.366 -3.035 20.391 1.00 82.25 91 GLU A CA 1
ATOM 745 C C . GLU A 1 91 ? -10.364 -2.009 19.253 1.00 82.25 91 GLU A C 1
ATOM 747 O O . GLU A 1 91 ? -11.409 -1.639 18.730 1.00 82.25 91 GLU A O 1
ATOM 752 N N . ARG A 1 92 ? -9.174 -1.580 18.812 1.00 77.25 92 ARG A N 1
ATOM 753 C CA . ARG A 1 92 ? -9.065 -0.587 17.742 1.00 77.25 92 ARG A CA 1
ATOM 754 C C . ARG A 1 92 ? -9.496 -1.138 16.385 1.00 77.25 92 ARG A C 1
ATOM 756 O O . ARG A 1 92 ? -10.001 -0.376 15.568 1.00 77.25 92 ARG A O 1
ATOM 763 N N . VAL A 1 93 ? -9.239 -2.415 16.122 1.00 82.69 93 VAL A N 1
ATOM 764 C CA . VAL A 1 93 ? -9.660 -3.072 14.880 1.00 82.69 93 VAL A CA 1
ATOM 765 C C . VAL A 1 93 ? -11.184 -3.206 14.857 1.00 82.69 93 VAL A C 1
ATOM 767 O O . VAL A 1 93 ? -11.801 -2.772 13.886 1.00 82.69 93 VAL A O 1
ATOM 770 N N . GLU A 1 94 ? -11.777 -3.672 15.959 1.00 85.44 94 GLU A N 1
ATOM 771 C CA . GLU A 1 94 ? -13.231 -3.806 16.121 1.00 85.44 94 GLU A CA 1
ATOM 772 C C . GLU A 1 94 ? -13.945 -2.449 15.951 1.00 85.44 94 GLU A C 1
ATOM 774 O O . GLU A 1 94 ? -14.902 -2.346 15.186 1.00 85.44 94 GLU A O 1
ATOM 779 N N . GLU A 1 95 ? -13.433 -1.375 16.570 1.00 85.06 95 GLU A N 1
ATOM 780 C CA . GLU A 1 95 ? -13.954 -0.007 16.386 1.00 85.06 95 GLU A CA 1
ATOM 781 C C . GLU A 1 95 ? -13.955 0.434 14.913 1.00 85.06 95 GLU A C 1
ATOM 783 O O . GLU A 1 95 ? -14.890 1.089 14.450 1.00 85.06 95 GLU A O 1
ATOM 788 N N . ILE A 1 96 ? -12.885 0.116 14.175 1.00 84.31 96 ILE A N 1
ATOM 789 C CA . ILE A 1 96 ? -12.758 0.493 12.764 1.00 84.31 96 ILE A CA 1
ATOM 790 C C . ILE A 1 96 ? -13.743 -0.308 11.910 1.00 84.31 96 ILE A C 1
ATOM 792 O O . ILE A 1 96 ? -14.376 0.274 11.030 1.00 84.31 96 ILE A O 1
ATOM 796 N N . ALA A 1 97 ? -13.891 -1.608 12.165 1.00 86.25 97 ALA A N 1
ATOM 797 C CA . ALA A 1 97 ? -14.850 -2.448 11.457 1.00 86.25 97 ALA A CA 1
ATOM 798 C C . ALA A 1 97 ? -16.292 -1.962 11.685 1.00 86.25 97 ALA A C 1
ATOM 800 O O . ALA A 1 97 ? -17.057 -1.809 10.732 1.00 86.25 97 ALA A O 1
ATOM 801 N N . GLU A 1 98 ? -16.659 -1.630 12.928 1.00 87.25 98 GLU A N 1
ATOM 802 C CA . GLU A 1 98 ? -17.980 -1.067 13.228 1.00 87.25 98 GLU A CA 1
ATOM 803 C C . GLU A 1 98 ? -18.220 0.277 12.528 1.00 87.25 98 GLU A C 1
ATOM 805 O O . GLU A 1 98 ? -19.304 0.485 11.981 1.00 87.25 98 GLU A O 1
ATOM 810 N N . PHE A 1 99 ? -17.219 1.165 12.509 1.00 88.19 99 PHE A N 1
ATOM 811 C CA . PHE A 1 99 ? -17.279 2.432 11.774 1.00 88.19 99 PHE A CA 1
ATOM 812 C C . PHE A 1 99 ? -17.542 2.206 10.280 1.00 88.19 99 PHE A C 1
ATOM 814 O O . PHE A 1 99 ? -18.448 2.821 9.723 1.00 88.19 99 PHE A O 1
ATOM 821 N N . LEU A 1 100 ? -16.804 1.288 9.650 1.00 86.19 100 LEU A N 1
ATOM 822 C CA . LEU A 1 100 ? -16.954 0.973 8.227 1.00 86.19 100 LEU A CA 1
ATOM 823 C C . LEU A 1 100 ? -18.332 0.397 7.877 1.00 86.19 100 LEU A C 1
ATOM 825 O O . LEU A 1 100 ? -18.847 0.670 6.797 1.00 86.19 100 LEU A O 1
ATOM 829 N N . ASN A 1 101 ? -18.927 -0.386 8.777 1.00 86.31 101 ASN A N 1
ATOM 830 C CA . ASN A 1 101 ? -20.212 -1.040 8.528 1.00 86.31 101 ASN A CA 1
ATOM 831 C C . ASN A 1 101 ? -21.423 -0.133 8.803 1.00 86.31 101 ASN A C 1
ATOM 833 O O . ASN A 1 101 ? -22.490 -0.351 8.230 1.00 86.31 101 ASN A O 1
ATOM 837 N N . ARG A 1 102 ? -21.308 0.833 9.726 1.00 85.62 102 ARG A N 1
ATOM 838 C CA . ARG A 1 102 ? -22.466 1.592 10.240 1.00 85.62 102 ARG A CA 1
ATOM 839 C C . ARG A 1 102 ? -22.503 3.059 9.830 1.00 85.62 102 ARG A C 1
ATOM 841 O O . ARG A 1 102 ? -23.592 3.631 9.825 1.00 85.62 102 ARG A O 1
ATOM 848 N N . ASP A 1 103 ? -21.357 3.674 9.559 1.00 88.94 103 ASP A N 1
ATOM 849 C CA . ASP A 1 103 ? -21.282 5.107 9.271 1.00 88.94 103 ASP A CA 1
ATOM 850 C C . ASP A 1 103 ? -21.529 5.391 7.780 1.00 88.94 103 ASP A C 1
ATOM 852 O O . ASP A 1 103 ? -20.939 4.758 6.906 1.00 88.94 103 ASP A O 1
ATOM 856 N N . GLU A 1 104 ? -22.389 6.368 7.479 1.00 83.12 104 GLU A N 1
ATOM 857 C CA . GLU A 1 104 ? -22.661 6.811 6.103 1.00 83.12 104 GLU A CA 1
ATOM 858 C C . GLU A 1 104 ? -21.413 7.429 5.446 1.00 83.12 104 GLU A C 1
ATOM 860 O O . GLU A 1 104 ? -21.199 7.290 4.241 1.00 83.12 104 GLU A O 1
ATOM 865 N N . TYR A 1 105 ? -20.553 8.071 6.243 1.00 82.25 105 TYR A N 1
ATOM 866 C CA . TYR A 1 105 ? -19.322 8.736 5.819 1.00 82.25 105 TYR A CA 1
ATOM 867 C C . TYR A 1 105 ? -18.086 7.976 6.306 1.00 82.25 105 TYR A C 1
ATOM 869 O O . TYR A 1 105 ? -17.122 8.568 6.804 1.00 82.25 105 TYR A O 1
ATOM 877 N N . ALA A 1 106 ? -18.092 6.657 6.110 1.00 79.38 106 ALA A N 1
ATOM 878 C CA . ALA A 1 106 ? -16.969 5.765 6.365 1.00 79.38 106 ALA A CA 1
ATOM 879 C C . ALA A 1 106 ? -15.778 6.035 5.418 1.00 79.38 106 ALA A C 1
ATOM 881 O O . ALA A 1 106 ? -15.487 5.250 4.524 1.00 79.38 106 ALA A O 1
ATOM 882 N N . LEU A 1 107 ? -15.101 7.178 5.575 1.00 82.56 107 LEU A N 1
ATOM 883 C CA . LEU A 1 107 ? -14.022 7.644 4.701 1.00 82.56 107 LEU A CA 1
ATOM 884 C C . LEU A 1 107 ? -12.641 7.391 5.314 1.00 82.56 107 LEU A C 1
ATOM 886 O O . LEU A 1 107 ? -12.373 7.767 6.457 1.00 82.56 107 LEU A O 1
ATOM 890 N N . PHE A 1 108 ? -11.709 6.862 4.514 1.00 80.75 108 PHE A N 1
ATOM 891 C CA . PHE A 1 108 ? -10.278 6.778 4.844 1.00 80.75 108 PHE A CA 1
ATOM 892 C C . PHE A 1 108 ? -9.460 7.792 4.025 1.00 80.75 108 PHE A C 1
ATOM 894 O O . PHE A 1 108 ? -8.834 7.421 3.033 1.00 80.75 108 PHE A O 1
ATOM 901 N N . PRO A 1 109 ? -9.407 9.075 4.437 1.00 73.88 109 PRO A N 1
ATOM 902 C CA . PRO A 1 109 ? -8.691 10.112 3.687 1.00 73.88 109 PRO A CA 1
ATOM 903 C C . PRO A 1 109 ? -7.164 9.967 3.765 1.00 73.88 109 PRO A C 1
ATOM 905 O O . PRO A 1 109 ? -6.437 10.508 2.934 1.00 73.88 109 PRO A O 1
ATOM 908 N N . ASN A 1 110 ? -6.664 9.246 4.770 1.00 82.56 110 ASN A N 1
ATOM 909 C CA . ASN A 1 110 ? -5.235 9.069 4.991 1.00 82.56 110 ASN A CA 1
ATOM 910 C C . ASN A 1 110 ? -4.685 7.924 4.137 1.00 82.56 110 ASN A C 1
ATOM 912 O O . ASN A 1 110 ? -5.268 6.843 4.078 1.00 82.56 110 ASN A O 1
ATOM 916 N N . THR A 1 111 ? -3.493 8.111 3.578 1.00 90.19 111 THR A N 1
ATOM 917 C CA . THR A 1 111 ? -2.787 7.073 2.814 1.00 90.19 111 THR A CA 1
ATOM 918 C C . THR A 1 111 ? -2.461 5.851 3.677 1.00 90.19 111 THR A C 1
ATOM 920 O O . THR A 1 111 ? -2.067 6.013 4.835 1.00 90.19 111 THR A O 1
ATOM 923 N N . ILE A 1 112 ? -2.552 4.643 3.123 1.00 93.19 112 ILE A N 1
ATOM 924 C CA . ILE A 1 112 ? -1.821 3.470 3.630 1.00 93.19 112 ILE A CA 1
ATOM 925 C C . ILE A 1 112 ? -0.411 3.516 3.043 1.00 93.19 112 ILE A C 1
ATOM 927 O O . ILE A 1 112 ? -0.257 3.709 1.836 1.00 93.19 112 ILE A O 1
ATOM 931 N N . ILE A 1 113 ? 0.620 3.396 3.878 1.00 93.50 113 ILE A N 1
ATOM 932 C CA . ILE A 1 113 ? 2.013 3.471 3.418 1.00 93.50 113 ILE A CA 1
ATOM 933 C C . ILE A 1 113 ? 2.522 2.050 3.243 1.00 93.50 113 ILE A C 1
ATOM 935 O O . ILE A 1 113 ? 2.473 1.253 4.179 1.00 93.50 113 ILE A O 1
ATOM 939 N N . VAL A 1 114 ? 3.013 1.738 2.050 1.00 94.75 114 VAL A N 1
ATOM 940 C CA . VAL A 1 114 ? 3.424 0.385 1.674 1.00 94.75 114 VAL A CA 1
ATOM 941 C C . VAL A 1 114 ? 4.743 0.390 0.917 1.00 94.75 114 VAL A C 1
ATOM 943 O O . VAL A 1 114 ? 5.175 1.412 0.383 1.00 94.75 114 VAL A O 1
ATOM 946 N N . THR A 1 115 ? 5.366 -0.776 0.821 1.00 92.31 115 THR A N 1
ATOM 947 C CA . THR A 1 115 ? 6.435 -1.057 -0.137 1.00 92.31 115 THR A CA 1
ATOM 948 C C . THR A 1 115 ? 6.141 -2.356 -0.882 1.00 92.31 115 THR A C 1
ATOM 950 O O . THR A 1 115 ? 5.392 -3.206 -0.404 1.00 92.31 115 THR A O 1
ATOM 953 N N . CYS A 1 116 ? 6.724 -2.506 -2.063 1.00 90.94 116 CYS A N 1
ATOM 954 C CA . CYS A 1 116 ? 6.758 -3.756 -2.805 1.00 90.94 116 CYS A CA 1
ATOM 955 C C . CYS A 1 116 ? 8.106 -3.871 -3.514 1.00 90.94 116 CYS A C 1
ATOM 957 O O . CYS A 1 116 ? 8.756 -2.869 -3.828 1.00 90.94 116 CYS A O 1
ATOM 959 N N . GLU A 1 117 ? 8.524 -5.099 -3.773 1.00 84.00 117 GLU A N 1
ATOM 960 C CA . GLU A 1 117 ? 9.821 -5.372 -4.378 1.00 84.00 117 GLU A CA 1
ATOM 961 C C . GLU A 1 117 ? 9.781 -5.082 -5.873 1.00 84.00 117 GLU A C 1
ATOM 963 O O . GLU A 1 117 ? 8.933 -5.621 -6.584 1.00 84.00 117 GLU A O 1
ATOM 968 N N . LEU A 1 118 ? 10.694 -4.231 -6.344 1.00 83.25 118 LEU A N 1
ATOM 969 C CA . LEU A 1 118 ? 10.816 -3.924 -7.763 1.00 83.25 118 LEU A CA 1
ATOM 970 C C . LEU A 1 118 ? 11.909 -4.773 -8.403 1.00 83.25 118 LEU A C 1
ATOM 972 O O . LEU A 1 118 ? 13.005 -4.901 -7.863 1.00 83.25 118 LEU A O 1
ATOM 976 N N . ILE A 1 119 ? 11.624 -5.292 -9.591 1.00 74.94 119 ILE A N 1
ATOM 977 C CA . ILE A 1 119 ? 12.628 -5.908 -10.465 1.00 74.94 119 ILE A CA 1
ATOM 978 C C . ILE A 1 119 ? 13.538 -4.860 -11.118 1.00 74.94 119 ILE A C 1
ATOM 980 O O . ILE A 1 119 ? 14.712 -5.118 -11.353 1.00 74.94 119 ILE A O 1
ATOM 984 N N . ASN A 1 120 ? 13.002 -3.668 -11.389 1.00 70.50 120 ASN A N 1
ATOM 985 C CA . ASN A 1 120 ? 13.674 -2.582 -12.092 1.00 70.50 120 ASN A CA 1
ATOM 986 C C . ASN A 1 120 ? 13.912 -1.389 -11.162 1.00 70.50 120 ASN A C 1
ATOM 988 O O . ASN A 1 120 ? 13.525 -0.248 -11.409 1.00 70.50 120 ASN A O 1
ATOM 992 N N . THR A 1 121 ? 14.563 -1.664 -10.041 1.00 56.34 121 THR A N 1
ATOM 993 C CA . THR A 1 121 ? 15.076 -0.643 -9.134 1.00 56.34 121 THR A CA 1
ATOM 994 C C . THR A 1 121 ? 16.371 -0.061 -9.702 1.00 56.34 121 THR A C 1
ATOM 996 O O . THR A 1 121 ? 17.452 -0.614 -9.530 1.00 56.34 121 THR A O 1
ATOM 999 N N . SER A 1 122 ? 16.280 1.104 -10.346 1.00 44.62 122 SER A N 1
ATOM 1000 C CA . SER A 1 122 ? 17.387 2.065 -10.532 1.00 44.62 122 SER A CA 1
ATOM 1001 C C . SER A 1 122 ? 18.612 1.698 -11.395 1.00 44.62 122 SER A C 1
ATOM 1003 O O . SER A 1 122 ? 19.462 2.566 -11.552 1.00 44.62 122 SER A O 1
ATOM 1005 N N . LEU A 1 123 ? 18.714 0.513 -12.010 1.00 37.78 123 LEU A N 1
ATOM 1006 C CA . LEU A 1 123 ? 19.861 0.172 -12.884 1.00 37.78 123 LEU A CA 1
ATOM 1007 C C . LEU A 1 123 ? 19.547 0.122 -14.389 1.00 37.78 123 LEU A C 1
ATOM 1009 O O . LEU A 1 123 ? 20.444 0.341 -15.200 1.00 37.78 123 LEU A O 1
ATOM 1013 N N . ASP A 1 124 ? 18.290 -0.079 -14.789 1.00 41.31 124 ASP A N 1
ATOM 1014 C CA . ASP A 1 124 ? 17.974 -0.270 -16.214 1.00 41.31 124 ASP A CA 1
ATOM 1015 C C . ASP A 1 124 ? 17.720 1.035 -16.984 1.00 41.31 124 ASP A C 1
ATOM 1017 O O . ASP A 1 124 ? 17.904 1.066 -18.201 1.00 41.31 124 ASP A O 1
ATOM 1021 N N . TYR A 1 125 ? 17.389 2.138 -16.300 1.00 37.38 125 TYR A N 1
ATOM 1022 C CA . TYR A 1 125 ? 17.123 3.424 -16.964 1.00 37.38 125 TYR A CA 1
ATOM 1023 C C . TYR A 1 125 ? 18.392 4.106 -17.505 1.00 37.38 125 TYR A C 1
ATOM 1025 O O . TYR A 1 125 ? 18.312 4.836 -18.490 1.00 37.38 125 TYR A O 1
ATOM 1033 N N . GLU A 1 126 ? 19.569 3.853 -16.917 1.00 35.53 126 GLU A N 1
ATOM 1034 C CA . GLU A 1 126 ? 20.835 4.420 -17.416 1.00 35.53 126 GLU A CA 1
ATOM 1035 C C . GLU A 1 126 ? 21.409 3.660 -18.620 1.00 35.53 126 GLU A C 1
ATOM 1037 O O . GLU A 1 126 ? 22.263 4.183 -19.334 1.00 35.53 126 GLU A O 1
ATOM 1042 N N . SER A 1 127 ? 20.951 2.433 -18.884 1.00 36.12 127 SER A N 1
ATOM 1043 C CA . SER A 1 127 ? 21.601 1.572 -19.878 1.00 36.12 127 SER A CA 1
ATOM 1044 C C . SER A 1 127 ? 21.120 1.777 -21.316 1.00 36.12 127 SER A C 1
ATOM 1046 O O . SER A 1 127 ? 21.738 1.240 -22.237 1.00 36.12 127 SER A O 1
ATOM 1048 N N . GLY A 1 128 ? 20.030 2.523 -21.540 1.00 40.81 128 GLY A N 1
ATOM 1049 C CA . GLY A 1 128 ? 19.484 2.771 -22.882 1.00 40.81 128 GLY A CA 1
ATOM 1050 C C . GLY A 1 128 ? 19.152 1.500 -23.680 1.00 40.81 128 GLY A C 1
ATOM 1051 O O . GLY A 1 128 ? 18.937 1.578 -24.889 1.00 40.81 128 GLY A O 1
ATOM 1052 N N . ARG A 1 129 ? 19.133 0.321 -23.041 1.00 41.81 129 ARG A N 1
ATOM 1053 C CA . ARG A 1 129 ? 18.808 -0.945 -23.695 1.00 41.81 129 ARG A CA 1
ATOM 1054 C C . ARG A 1 129 ? 17.299 -1.111 -23.713 1.00 41.81 129 ARG A C 1
ATOM 1056 O O . ARG A 1 129 ? 16.688 -1.555 -22.749 1.00 41.81 129 ARG A O 1
ATOM 1063 N N . GLU A 1 130 ? 16.728 -0.735 -24.850 1.00 43.53 130 GLU A N 1
ATOM 1064 C CA . GLU A 1 130 ? 15.351 -1.009 -25.252 1.00 43.53 130 GLU A CA 1
ATOM 1065 C C . GLU A 1 130 ? 15.147 -2.515 -25.474 1.00 43.53 130 GLU A C 1
ATOM 1067 O O . GLU A 1 130 ? 15.121 -2.997 -26.603 1.00 43.53 130 GLU A O 1
ATOM 1072 N N . ALA A 1 131 ? 15.035 -3.283 -24.396 1.00 44.09 131 ALA A N 1
ATOM 1073 C CA . ALA A 1 131 ? 14.335 -4.558 -24.443 1.00 44.09 131 ALA A CA 1
ATOM 1074 C C . ALA A 1 131 ? 12.948 -4.327 -23.844 1.00 44.09 131 ALA A C 1
ATOM 1076 O O . ALA A 1 131 ? 12.831 -3.735 -22.769 1.00 44.09 131 ALA A O 1
ATOM 1077 N N . ASP A 1 132 ? 11.908 -4.745 -24.564 1.00 53.38 132 ASP A N 1
ATOM 1078 C CA . ASP A 1 132 ? 10.526 -4.619 -24.118 1.00 53.38 132 ASP A CA 1
ATOM 1079 C C . ASP A 1 132 ? 10.413 -5.302 -22.747 1.00 53.38 132 ASP A C 1
ATOM 1081 O O . ASP A 1 132 ? 10.732 -6.487 -22.605 1.00 53.38 132 ASP A O 1
ATOM 1085 N N . VAL A 1 133 ? 10.048 -4.553 -21.701 1.00 52.47 133 VAL A N 1
ATOM 1086 C CA . VAL A 1 133 ? 10.015 -5.064 -20.316 1.00 52.47 133 VAL A CA 1
ATOM 1087 C C . VAL A 1 133 ? 9.151 -6.328 -20.250 1.00 52.47 133 VAL A C 1
ATOM 1089 O O . VAL A 1 133 ? 9.479 -7.271 -19.536 1.00 52.47 133 VAL A O 1
ATOM 1092 N N . PHE A 1 134 ? 8.116 -6.407 -21.087 1.00 52.69 134 PHE A N 1
ATOM 1093 C CA . PHE A 1 134 ? 7.257 -7.576 -21.249 1.00 52.69 134 PHE A CA 1
ATOM 1094 C C . PHE A 1 134 ? 7.946 -8.784 -21.911 1.00 52.69 134 PHE A C 1
ATOM 1096 O O . PHE A 1 134 ? 7.700 -9.921 -21.509 1.00 52.69 134 PHE A O 1
ATOM 1103 N N . GLU A 1 135 ? 8.850 -8.570 -22.869 1.00 52.91 135 GLU A N 1
ATOM 1104 C CA . GLU A 1 135 ? 9.634 -9.638 -23.508 1.00 52.91 135 GLU A CA 1
ATOM 1105 C C . GLU A 1 135 ? 10.711 -10.194 -22.553 1.00 52.91 135 GLU A C 1
ATOM 1107 O O . GLU A 1 135 ? 11.003 -11.394 -22.552 1.00 52.91 135 GLU A O 1
ATOM 1112 N N . LEU A 1 136 ? 11.232 -9.345 -21.659 1.00 50.69 136 LEU A N 1
ATOM 1113 C CA . LEU A 1 136 ? 12.084 -9.738 -20.531 1.00 50.69 136 LEU A CA 1
ATOM 1114 C C . LEU A 1 136 ? 11.305 -10.498 -19.441 1.00 50.69 136 LEU A C 1
ATOM 1116 O O . LEU A 1 136 ? 11.821 -11.474 -18.893 1.00 50.69 136 LEU A O 1
ATOM 1120 N N . LEU A 1 137 ? 10.065 -10.097 -19.140 1.00 52.44 137 LEU A N 1
ATOM 1121 C CA . LEU A 1 137 ? 9.197 -10.745 -18.143 1.00 52.44 137 LEU A CA 1
ATOM 1122 C C . LEU A 1 137 ? 8.730 -12.141 -18.563 1.00 52.44 137 LEU A C 1
ATOM 1124 O O . LEU A 1 137 ? 8.547 -12.994 -17.699 1.00 52.44 137 LEU A O 1
ATOM 1128 N N . GLY A 1 138 ? 8.638 -12.429 -19.865 1.00 52.28 138 GLY A N 1
ATOM 1129 C CA . GLY A 1 138 ? 8.413 -13.793 -20.364 1.00 52.28 138 GLY A CA 1
ATOM 1130 C C . GLY A 1 138 ? 9.506 -14.797 -19.956 1.00 52.28 138 GLY A C 1
ATOM 1131 O O . GLY A 1 138 ? 9.307 -16.003 -20.087 1.00 52.28 138 GLY A O 1
ATOM 1132 N N . LYS A 1 139 ? 10.656 -14.315 -19.455 1.00 50.12 139 LYS A N 1
ATOM 1133 C CA . LYS A 1 139 ? 11.807 -15.121 -19.012 1.00 50.12 139 LYS A CA 1
ATOM 1134 C C . LYS A 1 139 ? 12.226 -14.879 -17.553 1.00 50.12 139 LYS A C 1
ATOM 1136 O O . LYS A 1 139 ? 13.104 -15.591 -17.071 1.00 50.12 139 LYS A O 1
ATOM 1141 N N . LYS A 1 140 ? 11.638 -13.899 -16.857 1.00 49.91 140 LYS A N 1
ATOM 1142 C CA . LYS A 1 140 ? 12.046 -13.433 -15.515 1.00 49.91 140 LYS A CA 1
ATOM 1143 C C . LYS A 1 140 ? 10.966 -13.726 -14.461 1.00 49.91 140 LYS A C 1
ATOM 1145 O O . LYS A 1 140 ? 9.800 -13.877 -14.817 1.00 49.91 140 LYS A O 1
ATOM 1150 N N . PRO A 1 141 ? 11.322 -13.850 -13.165 1.00 51.97 141 PRO A N 1
ATOM 1151 C CA . PRO A 1 141 ? 10.400 -14.292 -12.123 1.00 51.97 141 PRO A CA 1
ATOM 1152 C C . PRO A 1 141 ? 9.181 -13.375 -12.019 1.00 51.97 141 PRO A C 1
ATOM 1154 O O . PRO A 1 141 ? 9.263 -12.219 -11.610 1.00 51.97 141 PRO A O 1
ATOM 1157 N N . THR A 1 142 ? 8.024 -13.948 -12.325 1.00 61.09 142 THR A N 1
ATOM 1158 C CA . THR A 1 142 ? 6.685 -13.343 -12.344 1.00 61.09 142 THR A CA 1
ATOM 1159 C C . THR A 1 142 ? 6.132 -13.005 -10.953 1.00 61.09 142 THR A C 1
ATOM 1161 O O . THR A 1 142 ? 4.930 -12.839 -10.760 1.00 61.09 142 THR A O 1
ATOM 1164 N N . THR A 1 143 ? 7.013 -12.932 -9.957 1.00 67.81 143 THR A N 1
ATOM 1165 C CA . THR A 1 143 ? 6.685 -12.774 -8.540 1.00 67.81 143 THR A CA 1
ATOM 1166 C C . THR A 1 143 ? 7.059 -11.407 -7.980 1.00 67.81 143 THR A C 1
ATOM 1168 O O . THR A 1 143 ? 6.818 -11.177 -6.800 1.00 67.81 143 THR A O 1
ATOM 1171 N N . LEU A 1 144 ? 7.668 -10.531 -8.784 1.00 80.44 144 LEU A N 1
ATOM 1172 C CA . LEU A 1 144 ? 8.109 -9.194 -8.380 1.00 80.44 144 LEU A CA 1
ATOM 1173 C C . LEU A 1 144 ? 7.309 -8.111 -9.104 1.00 80.44 144 LEU A C 1
ATOM 1175 O O . LEU A 1 144 ? 6.835 -8.318 -10.222 1.00 80.44 144 LEU A O 1
ATOM 1179 N N . SER A 1 145 ? 7.188 -6.949 -8.469 1.00 89.00 145 SER A N 1
ATOM 1180 C CA . SER A 1 145 ? 6.553 -5.773 -9.058 1.00 89.00 145 SER A CA 1
ATOM 1181 C C . SER A 1 145 ? 7.503 -5.054 -10.021 1.00 89.00 145 SER A C 1
ATOM 1183 O O . SER A 1 145 ? 8.724 -5.225 -9.969 1.00 89.00 145 SER A O 1
ATOM 1185 N N . PHE A 1 146 ? 6.965 -4.204 -10.895 1.00 86.38 146 PHE A N 1
ATOM 1186 C CA . PHE A 1 146 ? 7.778 -3.361 -11.778 1.00 86.38 146 PHE A CA 1
ATOM 1187 C C . PHE A 1 146 ? 7.103 -2.029 -12.099 1.00 86.38 146 PHE A C 1
ATOM 1189 O O . PHE A 1 146 ? 5.875 -1.930 -12.114 1.00 86.38 146 PHE A O 1
ATOM 1196 N N . LEU A 1 147 ? 7.917 -0.999 -12.339 1.00 87.81 147 LEU A N 1
ATOM 1197 C CA . LEU A 1 147 ? 7.461 0.323 -12.774 1.00 87.81 147 LEU A CA 1
ATOM 1198 C C . LEU A 1 147 ? 7.633 0.486 -14.284 1.00 87.81 147 LEU A C 1
ATOM 1200 O O . LEU A 1 147 ? 8.656 0.102 -14.839 1.00 87.81 147 LEU A O 1
ATOM 1204 N N . GLU A 1 148 ? 6.670 1.112 -14.940 1.00 85.31 148 GLU A N 1
ATOM 1205 C CA . GLU A 1 148 ? 6.725 1.433 -16.362 1.00 85.31 148 GLU A CA 1
ATOM 1206 C C . GLU A 1 148 ? 6.362 2.901 -16.576 1.00 85.31 148 GLU A C 1
ATOM 1208 O O . GLU A 1 148 ? 5.404 3.407 -15.991 1.00 85.31 148 GLU A O 1
ATOM 1213 N N . GLU A 1 149 ? 7.099 3.576 -17.450 1.00 84.19 149 GLU A N 1
ATOM 1214 C CA . GLU A 1 149 ? 6.765 4.908 -17.950 1.00 84.19 149 GLU A CA 1
ATOM 1215 C C . GLU A 1 149 ? 6.605 4.820 -19.477 1.00 84.19 149 GLU A C 1
ATOM 1217 O O . GLU A 1 149 ? 7.588 4.896 -20.221 1.00 84.19 149 GLU A O 1
ATOM 1222 N N . PRO A 1 150 ? 5.381 4.602 -19.990 1.00 74.50 150 PRO A N 1
ATOM 1223 C CA . PRO A 1 150 ? 5.162 4.469 -21.420 1.00 74.50 150 PRO A CA 1
ATOM 1224 C C . PRO A 1 150 ? 5.465 5.785 -22.145 1.00 74.50 150 PRO A C 1
ATOM 1226 O O . PRO A 1 150 ? 4.810 6.806 -21.917 1.00 74.50 150 PRO A O 1
ATOM 1229 N N . LYS A 1 151 ? 6.396 5.743 -23.107 1.00 66.38 151 LYS A N 1
ATOM 1230 C CA . LYS A 1 151 ? 6.821 6.911 -23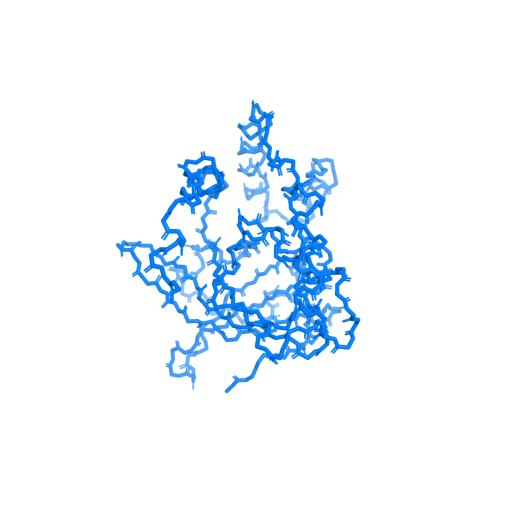.911 1.00 66.38 151 LYS A CA 1
ATOM 1231 C C . LYS A 1 151 ? 5.658 7.628 -24.622 1.00 66.38 151 LYS A C 1
ATOM 1233 O O . LYS A 1 151 ? 5.728 8.826 -24.872 1.00 66.38 151 LYS A O 1
ATOM 1238 N N . ASN A 1 152 ? 4.579 6.903 -24.928 1.00 66.56 152 ASN A N 1
ATOM 1239 C CA . ASN A 1 152 ? 3.456 7.386 -25.740 1.00 66.56 152 ASN A CA 1
ATOM 1240 C C . ASN A 1 152 ? 2.269 7.922 -24.921 1.00 66.56 152 ASN A C 1
ATOM 1242 O O . ASN A 1 152 ? 1.268 8.335 -25.503 1.00 66.56 152 ASN A O 1
ATOM 1246 N N . ILE A 1 153 ? 2.351 7.908 -23.585 1.00 65.44 153 ILE A N 1
ATOM 1247 C CA . ILE A 1 153 ? 1.235 8.273 -22.700 1.00 65.44 153 ILE A CA 1
ATOM 1248 C C . ILE A 1 153 ? 1.653 9.420 -21.772 1.00 65.44 153 ILE A C 1
ATOM 1250 O O . ILE A 1 153 ? 1.589 9.305 -20.556 1.00 65.44 153 ILE A O 1
ATOM 1254 N N . GLY A 1 154 ? 2.110 10.537 -22.345 1.00 64.25 154 GLY A N 1
ATOM 1255 C CA . GLY A 1 154 ? 2.232 11.824 -21.642 1.00 64.25 154 GLY A CA 1
ATOM 1256 C C . GLY A 1 154 ? 2.978 11.815 -20.297 1.00 64.25 154 GLY A C 1
ATOM 1257 O O . GLY A 1 154 ? 2.633 12.617 -19.434 1.00 64.25 154 GLY A O 1
ATOM 1258 N N . GLY A 1 155 ? 3.948 10.914 -20.092 1.00 72.44 155 GLY A N 1
ATOM 1259 C CA . GLY A 1 155 ? 4.681 10.778 -18.823 1.00 72.44 155 GLY A CA 1
ATOM 1260 C C . GLY A 1 155 ? 3.896 10.110 -17.683 1.00 72.44 155 GLY A C 1
ATOM 1261 O O . GLY A 1 155 ? 4.292 10.203 -16.523 1.00 72.44 155 GLY A O 1
ATOM 1262 N N . GLN A 1 156 ? 2.766 9.454 -17.970 1.00 84.25 156 GLN A N 1
ATOM 1263 C CA . GLN A 1 156 ? 2.021 8.673 -16.983 1.00 84.25 156 GLN A CA 1
ATOM 1264 C C . GLN A 1 156 ? 2.822 7.433 -16.591 1.00 84.25 156 GLN A C 1
ATOM 1266 O O . GLN A 1 156 ? 3.172 6.628 -17.444 1.00 84.25 156 GLN A O 1
ATOM 1271 N N . MET A 1 157 ? 3.033 7.225 -15.295 1.00 89.12 157 MET A N 1
ATOM 1272 C CA . MET A 1 157 ? 3.688 6.021 -14.792 1.00 89.12 157 MET A CA 1
ATOM 1273 C C . MET A 1 157 ? 2.673 4.960 -14.366 1.00 89.12 157 MET A C 1
ATOM 1275 O O . MET A 1 157 ? 1.585 5.284 -13.877 1.00 89.12 157 MET A O 1
ATOM 1279 N N . PHE A 1 158 ? 3.048 3.695 -14.513 1.00 91.06 158 PHE A N 1
ATOM 1280 C CA . PHE A 1 158 ? 2.295 2.536 -14.052 1.00 91.06 158 PHE A CA 1
ATOM 1281 C C . PHE A 1 158 ? 3.159 1.681 -13.135 1.00 91.06 158 PHE A C 1
ATOM 1283 O O . PHE A 1 158 ? 4.336 1.456 -13.403 1.00 91.06 158 PHE A O 1
ATOM 1290 N N . LEU A 1 159 ? 2.561 1.194 -12.056 1.00 93.06 159 LEU A N 1
ATOM 1291 C CA . LEU A 1 159 ? 3.127 0.140 -11.229 1.00 93.06 159 LEU A CA 1
ATOM 1292 C C . LEU A 1 159 ? 2.346 -1.142 -11.511 1.00 93.06 159 LEU A C 1
ATOM 1294 O O . LEU A 1 159 ? 1.121 -1.124 -11.611 1.00 93.06 159 LEU A O 1
ATOM 1298 N N . TYR A 1 160 ? 3.063 -2.246 -11.643 1.00 92.25 160 TYR A N 1
ATOM 1299 C CA . TYR A 1 160 ? 2.496 -3.571 -11.835 1.00 92.25 160 TYR A CA 1
ATOM 1300 C C . TYR A 1 160 ? 2.818 -4.400 -10.608 1.00 92.25 160 TYR A C 1
ATOM 1302 O O . TYR A 1 160 ? 3.990 -4.565 -10.277 1.00 92.25 160 TYR A O 1
ATOM 1310 N N . ILE A 1 161 ? 1.788 -4.897 -9.927 1.00 93.19 161 ILE A N 1
ATOM 1311 C CA . ILE A 1 161 ? 1.930 -5.683 -8.696 1.00 93.19 161 ILE A CA 1
ATOM 1312 C C . ILE A 1 161 ? 1.355 -7.076 -8.939 1.00 93.19 161 ILE A C 1
ATOM 1314 O O . ILE A 1 161 ? 0.201 -7.169 -9.360 1.00 93.19 161 ILE A O 1
ATOM 1318 N N . PRO A 1 162 ? 2.101 -8.159 -8.679 1.00 91.44 162 PRO A N 1
ATOM 1319 C CA . PRO A 1 162 ? 1.581 -9.505 -8.861 1.00 91.44 162 PRO A CA 1
ATOM 1320 C C . PRO A 1 162 ? 0.416 -9.772 -7.901 1.00 91.44 162 PRO A C 1
ATOM 1322 O O . PRO A 1 162 ? 0.458 -9.423 -6.720 1.00 91.44 162 PRO A O 1
ATOM 1325 N N . TYR A 1 163 ? -0.630 -10.430 -8.397 1.00 92.69 163 TYR A N 1
ATOM 1326 C CA . TYR A 1 163 ? -1.754 -10.878 -7.579 1.00 92.69 163 TYR A CA 1
ATOM 1327 C C . TYR A 1 163 ? -1.375 -12.156 -6.826 1.00 92.69 163 TYR A C 1
ATOM 1329 O O . TYR A 1 163 ? -1.756 -13.272 -7.181 1.00 92.69 163 TYR A O 1
ATOM 1337 N N . ARG A 1 164 ? -0.551 -11.980 -5.795 1.00 88.44 164 ARG A N 1
ATOM 1338 C CA . ARG A 1 164 ? -0.042 -13.041 -4.928 1.00 88.44 164 ARG A CA 1
ATOM 1339 C C . ARG A 1 164 ? 0.013 -12.536 -3.491 1.00 88.44 164 ARG A C 1
ATOM 1341 O O . ARG A 1 164 ? 0.325 -11.370 -3.253 1.00 88.44 164 ARG A O 1
ATOM 1348 N N . LYS A 1 165 ? -0.222 -13.433 -2.532 1.00 88.56 165 LYS A N 1
ATOM 1349 C CA . LYS A 1 165 ? 0.010 -13.151 -1.112 1.00 88.56 165 LYS A CA 1
ATOM 1350 C C . LYS A 1 165 ? 1.425 -12.617 -0.873 1.00 88.56 165 LYS A C 1
ATOM 1352 O O . LYS A 1 165 ? 2.379 -13.094 -1.496 1.00 88.56 165 LYS A O 1
ATOM 1357 N N . GLU A 1 166 ? 1.522 -11.673 0.059 1.00 88.56 166 GLU A N 1
ATOM 1358 C CA . GLU A 1 166 ? 2.769 -11.060 0.532 1.00 88.56 166 GLU A CA 1
ATOM 1359 C C . GLU A 1 166 ? 3.522 -10.235 -0.531 1.00 88.56 166 GLU A C 1
ATOM 1361 O O . GLU A 1 166 ? 4.713 -9.976 -0.388 1.00 88.56 166 GLU A O 1
ATOM 1366 N N . SER A 1 167 ? 2.841 -9.789 -1.591 1.00 90.31 167 SER A N 1
ATOM 1367 C CA . SER A 1 167 ? 3.441 -8.937 -2.635 1.00 90.31 167 SER A CA 1
ATOM 1368 C C . SER A 1 167 ? 3.577 -7.472 -2.209 1.00 90.31 167 SER A C 1
ATOM 1370 O O . SER A 1 167 ? 4.334 -6.714 -2.818 1.00 90.31 167 SER A O 1
ATOM 1372 N N . ILE A 1 168 ? 2.840 -7.058 -1.174 1.00 93.44 168 ILE A N 1
ATOM 1373 C CA . ILE A 1 168 ? 2.850 -5.696 -0.634 1.00 93.44 168 ILE A CA 1
ATOM 1374 C C . ILE A 1 168 ? 3.146 -5.762 0.864 1.00 93.44 168 ILE A C 1
ATOM 1376 O O . ILE A 1 168 ? 2.392 -6.363 1.620 1.00 93.44 168 ILE A O 1
ATOM 1380 N N . LEU A 1 169 ? 4.208 -5.105 1.323 1.00 90.50 169 LEU A N 1
ATOM 1381 C CA . LEU A 1 169 ? 4.491 -4.950 2.748 1.00 90.50 169 LEU A CA 1
ATOM 1382 C C . LEU A 1 169 ? 3.911 -3.631 3.262 1.00 90.50 169 LEU A C 1
ATOM 1384 O O . LEU A 1 169 ? 4.217 -2.559 2.735 1.00 90.50 169 LEU A O 1
ATOM 1388 N N . ILE A 1 170 ? 3.124 -3.701 4.332 1.00 90.06 170 ILE A N 1
ATOM 1389 C CA . ILE A 1 170 ? 2.589 -2.523 5.019 1.00 90.06 170 ILE A CA 1
ATOM 1390 C C . ILE A 1 170 ? 3.669 -1.896 5.906 1.00 90.06 170 ILE A C 1
ATOM 1392 O O . ILE A 1 170 ? 4.255 -2.556 6.760 1.00 90.06 170 ILE A O 1
ATOM 1396 N N . ILE A 1 171 ? 3.906 -0.597 5.719 1.00 86.44 171 ILE A N 1
ATOM 1397 C CA . ILE A 1 171 ? 4.776 0.227 6.571 1.00 86.44 171 ILE A CA 1
ATOM 1398 C C . ILE A 1 171 ? 3.942 0.931 7.647 1.00 86.44 171 ILE A C 1
ATOM 1400 O O . ILE A 1 171 ? 4.369 1.026 8.796 1.00 86.44 171 ILE A O 1
ATOM 1404 N N . ASP A 1 172 ? 2.765 1.441 7.283 1.00 87.44 172 ASP A N 1
ATOM 1405 C CA . ASP A 1 172 ? 1.830 2.099 8.200 1.00 87.44 172 ASP A CA 1
ATOM 1406 C C . ASP A 1 172 ? 0.381 1.930 7.733 1.00 87.44 172 ASP A C 1
ATOM 1408 O O . ASP A 1 172 ? 0.092 1.962 6.533 1.00 87.44 172 ASP A O 1
ATOM 1412 N N . GLY A 1 173 ? -0.537 1.802 8.693 1.00 87.81 173 GLY A N 1
ATOM 1413 C CA . GLY A 1 173 ? -1.972 1.666 8.442 1.00 87.81 173 GLY A CA 1
ATOM 1414 C C . GLY A 1 173 ? -2.521 0.253 8.636 1.00 87.81 173 GLY A C 1
ATOM 1415 O O . GLY A 1 173 ? -3.654 -0.008 8.241 1.00 87.81 173 GLY A O 1
ATOM 1416 N N . GLN A 1 174 ? -1.769 -0.636 9.284 1.00 85.56 174 GLN A N 1
ATOM 1417 C CA . GLN A 1 174 ? -2.147 -2.021 9.567 1.00 85.56 174 GLN A CA 1
ATOM 1418 C C . GLN A 1 174 ? -3.508 -2.143 10.269 1.00 85.56 174 GLN A C 1
ATOM 1420 O O . GLN A 1 174 ? -4.358 -2.880 9.788 1.00 85.56 174 GLN A O 1
ATOM 1425 N N . HIS A 1 175 ? -3.797 -1.344 11.309 1.00 82.56 175 HIS A N 1
ATOM 1426 C CA . HIS A 1 175 ? -5.105 -1.398 11.991 1.00 82.56 175 HIS A CA 1
ATOM 1427 C C . HIS A 1 175 ? -6.268 -1.028 11.069 1.00 82.56 175 HIS A C 1
ATOM 1429 O O . HIS A 1 175 ? -7.354 -1.576 11.208 1.00 82.56 175 HIS A O 1
ATOM 1435 N N . ARG A 1 176 ? -6.046 -0.102 10.124 1.00 87.56 176 ARG A N 1
ATOM 1436 C CA . ARG A 1 176 ? -7.072 0.305 9.152 1.00 87.56 176 ARG A CA 1
ATOM 1437 C C . ARG A 1 176 ? -7.354 -0.811 8.159 1.00 87.56 176 ARG A C 1
ATOM 1439 O O . ARG A 1 176 ? -8.510 -1.054 7.842 1.00 87.56 176 ARG A O 1
ATOM 1446 N N . LEU A 1 177 ? -6.305 -1.487 7.699 1.00 89.19 177 LEU A N 1
ATOM 1447 C CA . LEU A 1 177 ? -6.448 -2.605 6.778 1.00 89.19 177 LEU A CA 1
ATOM 1448 C C . LEU A 1 177 ? -7.105 -3.812 7.456 1.00 89.19 177 LEU A C 1
ATOM 1450 O O . LEU A 1 177 ? -7.995 -4.412 6.869 1.00 89.19 177 LEU A O 1
ATOM 1454 N N . ARG A 1 178 ? -6.744 -4.098 8.713 1.00 88.31 178 ARG A N 1
ATOM 1455 C CA . ARG A 1 178 ? -7.397 -5.122 9.543 1.00 88.31 178 ARG A CA 1
ATOM 1456 C C . ARG A 1 178 ? -8.868 -4.819 9.797 1.00 88.31 178 ARG A C 1
ATOM 1458 O O . ARG A 1 178 ? -9.700 -5.693 9.620 1.00 88.31 178 ARG A O 1
ATOM 1465 N N . GLY A 1 179 ? -9.203 -3.578 10.154 1.00 86.88 179 GLY A N 1
ATOM 1466 C CA . GLY A 1 179 ? -10.603 -3.199 10.363 1.00 86.88 179 GLY A CA 1
ATOM 1467 C C . GLY A 1 179 ? -11.429 -3.315 9.081 1.00 86.88 179 GLY A C 1
ATOM 1468 O O . GLY A 1 179 ? -12.592 -3.692 9.132 1.00 86.88 179 GLY A O 1
ATOM 1469 N N . LEU A 1 180 ? -10.816 -3.059 7.921 1.00 89.44 180 LEU A N 1
ATOM 1470 C CA . LEU A 1 180 ? -11.449 -3.291 6.624 1.00 89.44 180 LEU A CA 1
ATOM 1471 C C . LEU A 1 180 ? -11.580 -4.780 6.286 1.00 89.44 180 LEU A C 1
ATOM 1473 O O . LEU A 1 180 ? -12.573 -5.167 5.690 1.00 89.44 180 LEU A O 1
ATOM 1477 N N . GLU A 1 181 ? -10.615 -5.612 6.674 1.00 90.00 181 GLU A N 1
ATOM 1478 C CA . GLU A 1 181 ? -10.676 -7.075 6.539 1.00 90.00 181 GLU A CA 1
ATOM 1479 C C . GLU A 1 181 ? -11.796 -7.694 7.396 1.00 90.00 181 GLU A C 1
ATOM 1481 O O . GLU A 1 181 ? -12.407 -8.675 6.979 1.00 90.00 181 GLU A O 1
ATOM 1486 N N . GLU A 1 182 ? -12.094 -7.102 8.556 1.00 90.56 182 GLU A N 1
ATOM 1487 C CA . GLU A 1 182 ? -13.197 -7.501 9.445 1.00 90.56 182 GLU A CA 1
ATOM 1488 C C . GLU A 1 182 ? -14.559 -6.881 9.073 1.00 90.56 182 GLU A C 1
ATOM 1490 O O . GLU A 1 182 ? -15.586 -7.269 9.636 1.00 90.56 182 GLU A O 1
ATOM 1495 N N . ALA A 1 183 ? -14.592 -5.927 8.138 1.00 90.19 183 ALA A N 1
ATOM 1496 C CA . ALA A 1 183 ? -15.828 -5.320 7.653 1.00 90.19 183 ALA A CA 1
ATOM 1497 C C . ALA A 1 183 ? -16.620 -6.277 6.743 1.00 90.19 183 ALA A C 1
ATOM 1499 O O . ALA A 1 183 ? -16.110 -7.293 6.260 1.00 90.19 183 ALA A O 1
ATOM 1500 N N . ASP A 1 184 ? -17.883 -5.939 6.473 1.00 88.75 184 ASP A N 1
ATOM 1501 C CA . ASP A 1 184 ? -18.725 -6.753 5.599 1.00 88.75 184 ASP A CA 1
ATOM 1502 C C . ASP A 1 184 ? -18.104 -6.881 4.191 1.00 88.75 184 ASP A C 1
ATOM 1504 O O . ASP A 1 184 ? -17.655 -5.882 3.616 1.00 88.75 184 ASP A O 1
ATOM 1508 N N . PRO A 1 185 ? -18.116 -8.074 3.559 1.00 89.31 185 PRO A N 1
ATOM 1509 C CA . PRO A 1 185 ? -17.512 -8.266 2.239 1.00 89.31 185 PRO A CA 1
ATOM 1510 C C . PRO A 1 185 ? -18.021 -7.296 1.167 1.00 89.31 185 PRO A C 1
ATOM 1512 O O . PRO A 1 185 ? -17.248 -6.876 0.307 1.00 89.31 185 PRO A O 1
ATOM 1515 N N . SER A 1 186 ? -19.293 -6.892 1.251 1.00 88.62 186 SER A N 1
ATOM 1516 C CA . SER A 1 186 ? -19.892 -5.903 0.351 1.00 88.62 186 SER A CA 1
ATOM 1517 C C . SER A 1 186 ? -19.273 -4.514 0.480 1.00 88.62 186 SER A C 1
ATOM 1519 O O . SER A 1 186 ? -19.253 -3.786 -0.510 1.00 88.62 186 SER A O 1
ATOM 1521 N N . VAL A 1 187 ? -18.767 -4.144 1.662 1.00 86.94 187 VAL A N 1
ATOM 1522 C CA . VAL A 1 187 ? -18.005 -2.903 1.861 1.00 86.94 187 VAL A CA 1
ATOM 1523 C C . VAL A 1 187 ? -16.676 -3.030 1.129 1.00 86.94 187 VAL A C 1
ATOM 1525 O O . VAL A 1 187 ? -16.366 -2.204 0.276 1.00 86.94 187 VAL A O 1
ATOM 1528 N N . ILE A 1 188 ? -15.936 -4.112 1.386 1.00 89.69 188 ILE A N 1
ATOM 1529 C CA . ILE A 1 188 ? -14.599 -4.352 0.821 1.00 89.69 188 ILE A CA 1
ATOM 1530 C C . ILE A 1 188 ? -14.605 -4.305 -0.715 1.00 89.69 188 ILE A C 1
ATOM 1532 O O . ILE A 1 188 ? -13.719 -3.695 -1.316 1.00 89.69 188 ILE A O 1
ATOM 1536 N N . ASP A 1 189 ? -15.597 -4.926 -1.357 1.00 90.38 189 ASP A N 1
ATOM 1537 C CA . ASP A 1 189 ? -15.675 -5.018 -2.823 1.00 90.38 189 ASP A CA 1
ATOM 1538 C C . ASP A 1 189 ? -15.931 -3.672 -3.518 1.00 90.38 189 ASP A C 1
ATOM 1540 O O . ASP A 1 189 ? -15.638 -3.529 -4.705 1.00 90.38 189 ASP A O 1
ATOM 1544 N N . HIS A 1 190 ? -16.425 -2.673 -2.783 1.00 88.31 190 HIS A N 1
ATOM 1545 C CA . HIS A 1 190 ? -16.752 -1.344 -3.309 1.00 88.31 190 HIS A CA 1
ATOM 1546 C C . HIS A 1 190 ? -15.879 -0.236 -2.711 1.00 88.31 190 HIS A C 1
ATOM 1548 O O . HIS A 1 190 ? -16.197 0.945 -2.854 1.00 88.31 190 HIS A O 1
ATOM 1554 N N . TYR A 1 191 ? -14.772 -0.598 -2.058 1.00 91.56 191 TYR A N 1
ATOM 1555 C CA . TYR A 1 191 ? -13.897 0.351 -1.381 1.00 91.56 191 TYR A CA 1
ATOM 1556 C C . TYR A 1 191 ? -12.575 0.542 -2.135 1.00 91.56 191 TYR A C 1
ATOM 1558 O O . TYR A 1 191 ? -11.871 -0.417 -2.461 1.00 91.56 191 TYR A O 1
ATOM 1566 N N . GLU A 1 192 ? -12.206 1.799 -2.387 1.00 93.31 192 GLU A N 1
ATOM 1567 C CA . GLU A 1 192 ? -10.883 2.177 -2.890 1.00 93.31 192 GLU A CA 1
ATOM 1568 C C . GLU A 1 192 ? -10.044 2.760 -1.748 1.00 93.31 192 GLU A C 1
ATOM 1570 O O . GLU A 1 192 ? -10.517 3.565 -0.948 1.00 93.31 192 GLU A O 1
ATOM 1575 N N . ILE A 1 193 ? -8.770 2.381 -1.688 1.00 93.62 193 ILE A N 1
ATOM 1576 C CA . ILE A 1 193 ? -7.818 2.866 -0.689 1.00 93.62 193 ILE A CA 1
ATOM 1577 C C . ILE A 1 193 ? -6.780 3.743 -1.376 1.00 93.62 193 ILE A C 1
ATOM 1579 O O . ILE A 1 193 ? -6.219 3.369 -2.4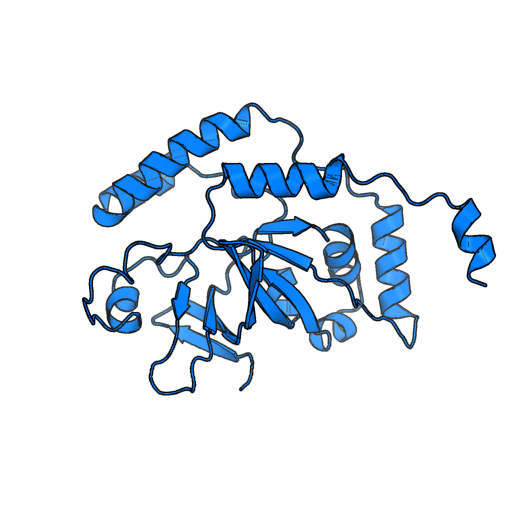08 1.00 93.62 193 ILE A O 1
ATOM 1583 N N . LEU A 1 194 ? -6.485 4.894 -0.773 1.00 95.06 194 LEU A N 1
ATOM 1584 C CA . LEU A 1 194 ? -5.352 5.723 -1.162 1.00 95.06 194 LEU A CA 1
ATOM 1585 C C . LEU A 1 194 ? -4.056 5.128 -0.593 1.00 95.06 194 LEU A C 1
ATOM 1587 O O . LEU A 1 194 ? -3.927 4.926 0.615 1.00 95.06 194 LEU A O 1
ATOM 1591 N N . VAL A 1 195 ? -3.079 4.868 -1.455 1.00 96.38 195 VAL A N 1
ATOM 1592 C CA . VAL A 1 195 ? -1.836 4.170 -1.116 1.00 96.38 195 VAL A CA 1
ATOM 1593 C C . VAL A 1 195 ? -0.627 5.028 -1.478 1.00 96.38 195 VAL A C 1
ATOM 1595 O O . VAL A 1 195 ? -0.577 5.637 -2.547 1.00 96.38 195 VAL A O 1
ATOM 1598 N N . SER A 1 196 ? 0.353 5.058 -0.574 1.00 96.44 196 SER A N 1
ATOM 1599 C CA . SER A 1 196 ? 1.673 5.653 -0.771 1.00 96.44 196 SER A CA 1
ATOM 1600 C C . SER A 1 196 ? 2.730 4.556 -0.864 1.00 96.44 196 SER A C 1
ATOM 1602 O O . SER A 1 196 ? 2.999 3.854 0.110 1.00 96.44 196 SER A O 1
ATOM 1604 N N . PHE A 1 197 ? 3.318 4.404 -2.044 1.00 95.50 197 PHE A N 1
ATOM 1605 C CA . PHE A 1 197 ? 4.316 3.398 -2.381 1.00 95.50 197 PHE A CA 1
ATOM 1606 C C . PHE A 1 197 ? 5.732 3.930 -2.185 1.00 95.50 197 PHE A C 1
ATOM 1608 O O . PHE A 1 197 ? 6.241 4.732 -2.975 1.00 95.50 197 PHE A O 1
ATOM 1615 N N . ILE A 1 198 ? 6.395 3.410 -1.158 1.00 92.88 198 ILE A N 1
ATOM 1616 C CA . ILE A 1 198 ? 7.817 3.591 -0.877 1.00 92.88 198 ILE A CA 1
ATOM 1617 C C . ILE A 1 198 ? 8.580 2.463 -1.571 1.00 92.88 198 ILE A C 1
ATOM 1619 O O . ILE A 1 198 ? 8.986 1.480 -0.956 1.00 92.88 198 ILE A O 1
ATOM 1623 N N . VAL A 1 199 ? 8.729 2.577 -2.884 1.00 90.44 199 VAL A N 1
ATOM 1624 C CA . VAL A 1 199 ? 9.424 1.601 -3.737 1.00 90.44 199 VAL A CA 1
ATOM 1625 C C . VAL A 1 199 ? 10.704 2.226 -4.276 1.00 90.44 199 VAL A C 1
ATOM 1627 O O . VAL A 1 199 ? 10.779 3.447 -4.395 1.00 90.44 199 VAL A O 1
ATOM 1630 N N . GLY A 1 200 ? 11.727 1.431 -4.588 1.00 83.50 200 GLY A N 1
ATOM 1631 C CA . GLY A 1 200 ? 13.007 2.008 -5.022 1.00 83.50 200 GLY A CA 1
ATOM 1632 C C . GLY A 1 200 ? 14.049 2.208 -3.918 1.00 83.50 200 GLY A C 1
ATOM 1633 O O . GLY A 1 200 ? 15.092 2.805 -4.173 1.00 83.50 200 GLY A O 1
ATOM 1634 N N . PHE A 1 201 ? 13.772 1.772 -2.686 1.00 82.38 201 PHE A N 1
ATOM 1635 C CA . PHE A 1 201 ? 14.606 2.042 -1.512 1.00 82.38 201 PHE A CA 1
ATOM 1636 C C . PHE A 1 201 ? 15.158 0.752 -0.902 1.00 82.38 201 PHE A C 1
ATOM 1638 O O . PHE A 1 201 ? 14.503 -0.284 -0.959 1.00 82.38 201 PHE A O 1
ATOM 1645 N N . SER A 1 202 ? 16.337 0.833 -0.275 1.00 76.62 202 SER A N 1
ATOM 1646 C CA . SER A 1 202 ? 16.898 -0.293 0.478 1.00 76.62 202 SER A CA 1
ATOM 1647 C C . SER A 1 202 ? 16.066 -0.618 1.716 1.00 76.62 202 SER A C 1
ATOM 1649 O O . SER A 1 202 ? 15.391 0.257 2.281 1.00 76.62 202 SER A O 1
ATOM 1651 N N . TRP A 1 203 ? 16.168 -1.853 2.206 1.00 72.12 203 TRP A N 1
ATOM 1652 C CA . TRP A 1 203 ? 15.405 -2.283 3.376 1.00 72.12 203 TRP A CA 1
ATOM 1653 C C . TRP A 1 203 ? 15.747 -1.492 4.630 1.00 72.12 203 TRP A C 1
ATOM 1655 O O . TRP A 1 203 ? 14.869 -1.205 5.439 1.00 72.12 203 TRP A O 1
ATOM 1665 N N . SER A 1 204 ? 16.997 -1.046 4.760 1.00 64.81 204 SER A N 1
ATOM 1666 C CA . SER A 1 204 ? 17.417 -0.160 5.852 1.00 64.81 204 SER A CA 1
ATOM 1667 C C . SER A 1 204 ? 16.625 1.156 5.876 1.00 64.81 204 SER A C 1
ATOM 1669 O O . SER A 1 204 ? 16.279 1.661 6.946 1.00 64.81 204 SER A O 1
ATOM 1671 N N . VAL A 1 205 ? 16.308 1.721 4.704 1.00 74.06 205 VAL A N 1
ATOM 1672 C CA . VAL A 1 205 ? 15.495 2.943 4.594 1.00 74.06 205 VAL A CA 1
ATOM 1673 C C . VAL A 1 205 ? 14.039 2.650 4.946 1.00 74.06 205 VAL A C 1
ATOM 1675 O O . VAL A 1 205 ? 13.448 3.401 5.723 1.00 74.06 205 VAL A O 1
ATOM 1678 N N . VAL A 1 206 ? 13.483 1.552 4.429 1.00 78.00 206 VAL A N 1
ATOM 1679 C CA . VAL A 1 206 ? 12.113 1.106 4.732 1.00 78.00 206 VAL A CA 1
ATOM 1680 C C . VAL A 1 206 ? 11.939 0.851 6.232 1.00 78.00 206 VAL A C 1
ATOM 1682 O O . VAL A 1 206 ? 11.006 1.374 6.838 1.00 78.00 206 VAL A O 1
ATOM 1685 N N . ALA A 1 207 ? 12.870 0.137 6.864 1.00 66.38 207 ALA A N 1
ATOM 1686 C CA . ALA A 1 207 ? 12.855 -0.150 8.297 1.00 66.38 207 ALA A CA 1
ATOM 1687 C C . ALA A 1 207 ? 12.960 1.124 9.143 1.00 66.38 207 ALA A C 1
ATOM 1689 O O . ALA A 1 207 ? 12.220 1.303 10.114 1.00 66.38 207 ALA A O 1
ATOM 1690 N N . LYS A 1 208 ? 13.834 2.062 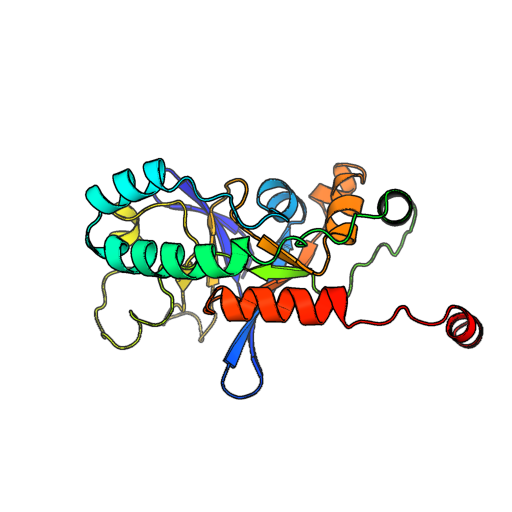8.752 1.00 68.75 208 LYS A N 1
ATOM 1691 C CA . LYS A 1 208 ? 13.924 3.371 9.410 1.00 68.75 208 LYS A CA 1
ATOM 1692 C C . LYS A 1 208 ? 12.611 4.144 9.301 1.00 68.75 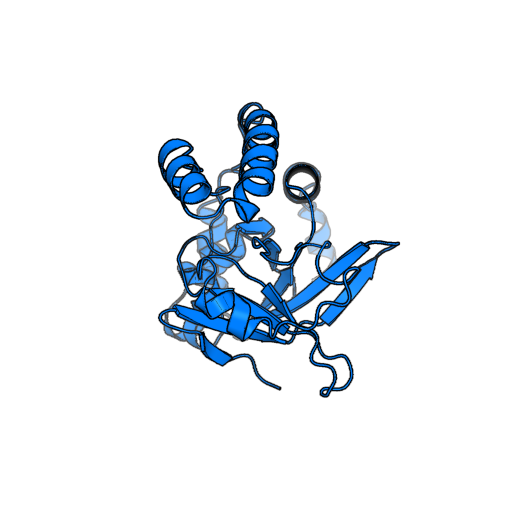208 LYS A C 1
ATOM 1694 O O . LYS A 1 208 ? 12.203 4.775 10.278 1.00 68.75 208 LYS A O 1
ATOM 1699 N N . LEU A 1 209 ? 11.956 4.113 8.140 1.00 72.75 209 LEU A N 1
ATOM 1700 C CA . LEU A 1 209 ? 10.666 4.766 7.929 1.00 72.75 209 LEU A CA 1
ATOM 1701 C C . LEU A 1 209 ? 9.576 4.128 8.798 1.00 72.75 209 LEU A C 1
ATOM 1703 O O . LEU A 1 209 ? 8.892 4.850 9.520 1.00 72.75 209 LEU A O 1
ATOM 1707 N N . PHE A 1 210 ? 9.490 2.796 8.805 1.00 71.12 210 PHE A N 1
ATOM 1708 C CA . PHE A 1 210 ? 8.592 2.032 9.672 1.00 71.12 210 PHE A CA 1
ATOM 1709 C C . PHE A 1 210 ? 8.756 2.433 11.141 1.00 71.12 210 PHE A C 1
ATOM 1711 O O . PHE A 1 210 ? 7.783 2.825 11.786 1.00 71.12 210 PHE A O 1
ATOM 1718 N N . TYR A 1 211 ? 9.993 2.406 11.651 1.00 61.72 211 TYR A N 1
ATOM 1719 C CA . TYR A 1 211 ? 10.303 2.796 13.026 1.00 61.72 211 TYR A CA 1
ATOM 1720 C C . TYR A 1 211 ? 9.919 4.252 13.307 1.00 61.72 211 TYR A C 1
ATOM 1722 O O . TYR A 1 211 ? 9.281 4.549 14.315 1.00 61.72 211 TYR A O 1
ATOM 1730 N N . THR A 1 212 ? 10.276 5.170 12.406 1.00 64.00 212 THR A N 1
ATOM 1731 C CA . THR A 1 212 ? 9.986 6.598 12.577 1.00 64.00 212 THR A CA 1
ATOM 1732 C C . THR A 1 212 ? 8.481 6.834 12.669 1.00 64.00 212 THR A C 1
ATOM 1734 O O . THR A 1 212 ? 8.029 7.486 13.605 1.00 64.00 212 THR A O 1
ATOM 1737 N N . ILE A 1 213 ? 7.692 6.263 11.763 1.00 70.62 213 ILE A N 1
ATOM 1738 C CA . ILE A 1 213 ? 6.241 6.474 11.732 1.00 70.62 213 ILE A CA 1
ATOM 1739 C C . ILE A 1 213 ? 5.566 5.810 12.937 1.00 70.62 213 ILE A C 1
ATOM 1741 O O . ILE A 1 213 ? 4.862 6.474 13.694 1.00 70.62 213 ILE A O 1
ATOM 1745 N N . ASN A 1 214 ? 5.834 4.526 13.175 1.00 62.59 214 ASN A N 1
ATOM 1746 C CA . ASN A 1 214 ? 5.079 3.749 14.159 1.00 62.59 214 ASN A CA 1
ATOM 1747 C C . ASN A 1 214 ? 5.526 3.975 15.610 1.00 62.59 214 ASN A C 1
ATOM 1749 O O . ASN A 1 214 ? 4.708 3.855 16.525 1.00 62.59 214 ASN A O 1
ATOM 1753 N N . TYR A 1 215 ? 6.812 4.259 15.847 1.00 57.31 215 TYR A N 1
ATOM 1754 C CA . TYR A 1 215 ? 7.379 4.327 17.199 1.00 57.31 215 TYR A CA 1
ATOM 1755 C C . TYR A 1 215 ? 7.556 5.760 17.714 1.00 57.31 215 TYR A C 1
ATOM 1757 O O . TYR A 1 215 ? 7.426 5.996 18.915 1.00 57.31 215 TYR A O 1
ATOM 1765 N N . THR A 1 216 ? 7.843 6.735 16.842 1.00 52.22 216 THR A N 1
ATOM 1766 C CA . THR A 1 216 ? 8.104 8.121 17.290 1.00 52.22 216 THR A CA 1
ATOM 1767 C C . THR A 1 216 ? 6.848 8.989 17.379 1.00 52.22 216 THR A C 1
ATOM 1769 O O . THR A 1 216 ? 6.864 10.025 18.050 1.00 52.22 216 THR A O 1
ATOM 1772 N N . GLN A 1 217 ? 5.739 8.565 16.764 1.00 53.16 217 GLN A N 1
ATOM 1773 C CA . GLN A 1 217 ? 4.477 9.294 16.821 1.00 53.16 217 GLN A CA 1
ATOM 1774 C C . GLN A 1 217 ? 3.830 9.160 18.209 1.00 53.16 217 GLN A C 1
ATOM 1776 O O . GLN A 1 217 ? 3.372 8.092 18.621 1.00 53.16 217 GLN A O 1
ATOM 1781 N N . LYS A 1 218 ? 3.779 10.274 18.948 1.00 55.97 218 LYS A N 1
ATOM 1782 C CA . LYS A 1 218 ? 3.056 10.358 20.223 1.00 55.97 218 LYS A CA 1
ATOM 1783 C C . LYS A 1 218 ? 1.549 10.327 19.967 1.00 55.97 218 LYS A C 1
ATOM 1785 O O . LYS A 1 218 ? 1.070 10.958 19.027 1.00 55.97 218 LYS A O 1
ATOM 1790 N N . ALA A 1 219 ? 0.805 9.631 20.825 1.00 57.88 219 ALA A N 1
ATOM 1791 C CA . ALA A 1 219 ? -0.653 9.658 20.786 1.00 57.88 219 ALA A CA 1
ATOM 1792 C C . ALA A 1 219 ? -1.165 11.100 20.950 1.00 57.88 219 ALA A C 1
ATOM 1794 O O . ALA A 1 219 ? -0.655 11.854 21.784 1.00 57.88 219 ALA A O 1
ATOM 1795 N N . VAL A 1 220 ? -2.172 11.476 20.160 1.00 54.25 220 VAL A N 1
ATOM 1796 C CA . VAL A 1 220 ? -2.849 12.768 20.310 1.00 54.25 220 VAL A CA 1
ATOM 1797 C C . VAL A 1 220 ? -3.532 12.794 21.676 1.00 54.25 220 VAL A C 1
ATOM 1799 O O . VAL A 1 220 ? -4.209 11.838 22.060 1.00 54.25 220 VAL A O 1
ATOM 1802 N N . ASN A 1 221 ? -3.331 13.871 22.438 1.00 51.53 221 ASN A N 1
ATOM 1803 C CA . ASN A 1 221 ? -3.949 14.004 23.752 1.00 51.53 221 ASN A CA 1
ATOM 1804 C C . ASN A 1 221 ? -5.474 14.106 23.592 1.00 51.53 221 ASN A C 1
ATOM 1806 O O . ASN A 1 221 ? -5.960 14.999 22.897 1.00 51.53 221 ASN A O 1
ATOM 1810 N N . LYS A 1 222 ? -6.223 13.220 24.263 1.00 52.97 222 LYS A N 1
ATOM 1811 C CA . LYS A 1 222 ? -7.695 13.199 24.241 1.00 52.97 222 LYS A CA 1
ATOM 1812 C C . LYS A 1 222 ? -8.313 14.545 24.651 1.00 52.97 222 LYS A C 1
ATOM 1814 O O . LYS A 1 222 ? -9.413 14.854 24.212 1.00 52.97 222 LYS A O 1
ATOM 1819 N N . SER A 1 223 ? -7.606 15.372 25.429 1.00 50.97 223 SER A N 1
ATOM 1820 C CA . SER A 1 223 ? -8.066 16.716 25.803 1.00 50.97 223 SER A CA 1
ATOM 1821 C C . SER A 1 223 ? -8.175 17.689 24.621 1.00 50.97 223 SER A C 1
ATOM 1823 O O . SER A 1 223 ? -8.937 18.643 24.704 1.00 50.97 223 SER A O 1
ATOM 1825 N N . LEU A 1 224 ? -7.449 17.458 23.519 1.00 46.62 224 LEU A N 1
ATOM 1826 C CA . LEU A 1 224 ? -7.494 18.309 22.324 1.00 46.62 224 LEU A CA 1
ATOM 1827 C C . LEU A 1 224 ? -8.775 18.087 21.494 1.00 46.62 224 LEU A C 1
ATOM 1829 O O . LEU A 1 224 ? -9.193 18.982 20.768 1.00 46.62 224 LEU A O 1
ATOM 1833 N N . LEU A 1 225 ? -9.414 16.916 21.622 1.00 51.03 225 LEU A N 1
ATOM 1834 C CA . LEU A 1 225 ? -10.644 16.573 20.895 1.00 51.03 225 LEU A CA 1
ATOM 1835 C C . LEU A 1 225 ? -11.849 17.408 21.349 1.00 51.03 225 LEU A C 1
ATOM 1837 O O . LEU A 1 225 ? -12.686 17.750 20.525 1.00 51.03 225 LEU A O 1
ATOM 1841 N N . TYR A 1 226 ? -11.891 17.809 22.624 1.00 49.44 226 TYR A N 1
ATOM 1842 C CA . TYR A 1 226 ? -12.957 18.656 23.180 1.00 49.44 226 TYR A CA 1
ATOM 1843 C C . TYR A 1 226 ? -13.033 20.058 22.558 1.00 49.44 226 TYR A C 1
ATOM 1845 O O . TYR A 1 226 ? -14.007 20.765 22.777 1.00 49.44 226 TYR A O 1
ATOM 1853 N N . HIS A 1 227 ? -12.007 20.481 21.816 1.00 49.88 227 HIS A N 1
ATOM 1854 C CA . HIS A 1 227 ? -11.958 21.793 21.168 1.00 49.88 227 HIS A CA 1
ATOM 1855 C C . HIS A 1 227 ? -12.421 21.754 19.700 1.00 49.88 227 HIS A C 1
ATOM 1857 O O . HIS A 1 227 ? -12.460 22.798 19.053 1.00 49.88 227 HIS A O 1
ATOM 1863 N N . LEU A 1 228 ? -12.708 20.564 19.158 1.00 43.88 228 LEU A N 1
ATOM 1864 C CA . LEU A 1 228 ? -13.072 20.341 17.751 1.00 43.88 228 LEU A CA 1
ATOM 1865 C C . LEU A 1 228 ? -14.559 19.989 17.553 1.00 43.88 228 LEU A C 1
ATOM 1867 O O . LEU A 1 228 ? -14.978 19.774 16.418 1.00 43.88 228 LEU A O 1
ATOM 1871 N N . THR A 1 229 ? -15.328 19.933 18.641 1.00 43.00 229 THR A N 1
ATOM 1872 C CA . THR A 1 229 ? -16.794 19.780 18.691 1.00 43.00 229 THR A CA 1
ATOM 1873 C C . THR A 1 229 ? -17.433 21.078 19.141 1.00 43.00 229 THR A C 1
ATOM 1875 O O . THR A 1 229 ? -18.469 21.459 18.559 1.00 43.00 229 THR A O 1
#

pLDDT: mean 72.72, std 18.86, range [35.53, 96.44]

InterPro domains:
  IPR017601 DGQHR-containing domain [TIGR03187] (21-228)
  IPR017642 DNA sulphur modification protein DndB [PF14072] (16-225)

Radius of gyration: 19.14 Å; chains: 1; bounding box: 46×44×52 Å

Organism: NCBI:txid412755

Foldseek 3Di:
DDFDWDDQPNFIKTKWWWDWDDDPNDTWTKTKDQLVLCLQAEDLDDPPDPLVVVVVVCVVPVVCVVVSVVVVVVVVVCVVPPDSDPPADPVLLQVLQCLLAPPPCSDDPDAFEKEFAEPDQPDPVVPPDPDPVSNVCNPDDPQGKYKDQDPVPPRTIIIIFTSHYHRMHTLDDVSNSSSLVSHDVVSSRPDMHIYMYPYNDDVVVSVVSSCCVPPVDDDDPPVVVVVVD

Sequence (229 aa):
MNTELIDIGENKFLKIPVMPISQKNKNFYLAKMPARFLIDTYTVKPAEYNVEKEAARAATFPEYAEYIGDRLKEERVLTDSKKYERLESKERVEEIAEFLNRDEYALFPNTIIVTCELINTSLDYESGREADVFELLGKKPTTLSFLEEPKNIGGQMFLYIPYRKESILIIDGQHRLRGLEEADPSVIDHYEILVSFIVGFSWSVVAKLFYTINYTQKAVNKSLLYHLT